Protein AF-A0A7S1U1N7-F1 (afdb_monomer_lite)

Secondary structure (DSSP, 8-state):
-------------------------------PPPP-------PPP-----PPPP----PPP------PPPP-----------------S--GGGGSS-HHHHHHHHHHHHHHHHHHHHHHHHHHHHTT-S--GGGSPPBPSS-TTSBGGG-TTT--S---SSHHHHHHHHHHHTSPPGGG-SS-SSS--HHHHHHHHHH--S-SSS--HHHHHHHHHHHHHHHHHHTTTTGGGG-GGGTTS-HHHHHHHHHH-TTHHHHHHHHHHHHHHHHHHSTHHHHHHHHT--TTTTTT-TTTGGG-TTGGGTTTPPP-GGGGSSS-S---HHHHHHHHHHHHHHHHHHHHHHHHSPPP--------------------

Foldseek 3Di:
DDDDDDDDDDDDDDDDDDDDDDDDDDDDDDDDDDDDDDDPPDDDDPDDDDDDDDDDDDDDDDDPDDDDDDPPPDPDPPDPPPPPPPPDDDDPVLLVDDLVVNLVVVLVVVVVVVVVVVVVVVVVVVVVDDDDPVPDQPADPVGNPDGLCPDPVSNPDDDDPDPVRNVVVVVVVPPQDQQLPLLPPSDNDPVSVVLVVSLPPVPPSHDDPVSSLSSQLVLLLVLCVVCVPPQVQLDPVRPPDDSSVSSVVLSPDPCNNVSSVSSVVSVVCCCVVPCVVVCCVVVVVDVVVVVPPPVNCVPVPVPPPPPDDDPDPVVPPPDDDPDDPVRVVVVVVVVVVVVVVVVVVVVPPPDPPDPPDPPPDDDDDDDDDDDD

Sequence (372 aa):
SVRTLNSSPAGPIVSGRMTPTHRELLFGDLNPRQPLSSPINRKPAKAVWVAEPDEDAAAFPANDAAAAPAPKAAEAPALPAGEEVFMNPASDDDLEMSTEEFIGRLMIQRDMERREAEKDELAQTQSMGDYNMFSRPKPSTKNPLRTALLDPEVNNLIQSGSYHELAERRKMLNIPHASYDIDGDGFVSQEDLFLAKRFDLDGNGVLDPDEREVGKRILAEEFFNRHAEDIHLYGDEYEGKSVKENVKALARNVNFFKTMTNLHNMEKTFNERGSMQVKDCLTLSDPKQLRHTWYTDKFDATAWNDYGAAPRRAALKSMQQSGSREHLFSLRKIADRDRCAAMLKRKTKPRPRIPQGSMHLVLAPEGPKLVY

pLDDT: mean 72.31, std 20.18, range [35.25, 97.31]

Organism: NCBI:txid124430

Radius of gyration: 38.93 Å; chains: 1; bounding box: 99×108×86 Å

Structure (mmCIF, N/CA/C/O backbone):
data_AF-A0A7S1U1N7-F1
#
_entry.id   AF-A0A7S1U1N7-F1
#
loop_
_atom_site.group_PDB
_atom_site.id
_atom_site.type_symbol
_atom_site.label_atom_id
_atom_site.label_alt_id
_atom_site.label_comp_id
_atom_site.label_asym_id
_atom_site.label_entity_id
_atom_site.label_seq_id
_atom_site.pdbx_PDB_ins_code
_atom_site.Cartn_x
_atom_site.Cartn_y
_atom_site.Cartn_z
_atom_site.occupancy
_atom_site.B_iso_or_equiv
_atom_site.auth_seq_id
_atom_site.auth_comp_id
_atom_site.auth_asym_id
_atom_site.auth_atom_id
_atom_site.pdbx_PDB_model_num
ATOM 1 N N . SER A 1 1 ? -3.961 -58.543 25.330 1.00 45.81 1 SER A N 1
ATOM 2 C CA . SER A 1 1 ? -2.654 -59.135 24.991 1.00 45.81 1 SER A CA 1
ATOM 3 C C . SER A 1 1 ? -1.542 -58.158 25.288 1.00 45.81 1 SER A C 1
ATOM 5 O O . SER A 1 1 ? -1.401 -57.156 24.604 1.00 45.81 1 SER A O 1
ATOM 7 N N . VAL A 1 2 ? -0.822 -58.439 26.369 1.00 42.12 2 VAL A N 1
ATOM 8 C CA . VAL A 1 2 ? 0.296 -57.668 26.920 1.00 42.12 2 VAL A CA 1
ATOM 9 C C . VAL A 1 2 ? 1.593 -58.217 26.311 1.00 42.12 2 VAL A C 1
ATOM 11 O O . VAL A 1 2 ? 1.778 -59.432 26.297 1.00 42.12 2 VAL A O 1
ATOM 14 N N . ARG A 1 3 ? 2.479 -57.355 25.800 1.00 41.38 3 ARG A N 1
ATOM 15 C CA . ARG A 1 3 ? 3.860 -57.700 25.397 1.00 41.38 3 ARG A CA 1
ATOM 16 C C . ARG A 1 3 ? 4.806 -56.649 25.979 1.00 41.38 3 ARG A C 1
ATOM 18 O O . ARG A 1 3 ? 4.732 -55.489 25.603 1.00 41.38 3 ARG A O 1
ATOM 25 N N . THR A 1 4 ? 5.400 -56.948 27.135 1.00 46.12 4 THR A N 1
ATOM 26 C CA . THR A 1 4 ? 6.771 -57.479 27.337 1.00 46.12 4 THR A CA 1
ATOM 27 C C . THR A 1 4 ? 7.876 -56.437 27.155 1.00 46.12 4 THR A C 1
ATOM 29 O O . THR A 1 4 ? 8.357 -56.200 26.053 1.00 46.12 4 THR A O 1
ATOM 32 N N . LEU A 1 5 ? 8.234 -55.840 28.297 1.00 48.06 5 LEU A N 1
ATOM 33 C CA . LEU A 1 5 ? 9.577 -55.703 28.879 1.00 48.06 5 LEU A CA 1
ATOM 34 C C . LEU A 1 5 ? 10.773 -55.999 27.961 1.00 48.06 5 LEU A C 1
ATOM 36 O O . LEU A 1 5 ? 10.924 -57.121 27.488 1.00 48.06 5 LEU A O 1
ATOM 40 N N . ASN A 1 6 ? 11.697 -55.038 27.879 1.00 43.47 6 ASN A N 1
ATOM 41 C CA . ASN A 1 6 ? 13.113 -55.321 27.669 1.00 43.47 6 ASN A CA 1
ATOM 42 C C . ASN A 1 6 ? 13.957 -54.531 28.673 1.00 43.47 6 ASN A C 1
ATOM 44 O O . ASN A 1 6 ? 13.856 -53.312 28.798 1.00 43.47 6 ASN A O 1
ATOM 48 N N . SER A 1 7 ? 14.754 -55.294 29.409 1.00 42.28 7 SER A N 1
ATOM 49 C CA . SER A 1 7 ? 15.580 -54.925 30.548 1.00 42.28 7 SER A CA 1
ATOM 50 C C . SER A 1 7 ? 17.070 -55.031 30.209 1.00 42.28 7 SER A C 1
ATOM 52 O O . SER A 1 7 ? 17.472 -56.024 29.607 1.00 42.28 7 SER A O 1
ATOM 54 N N . SER A 1 8 ? 17.863 -54.113 30.783 1.00 40.38 8 SER A N 1
ATOM 55 C CA . SER A 1 8 ? 19.300 -54.237 31.127 1.00 40.38 8 SER A CA 1
ATOM 56 C C . SER A 1 8 ? 20.358 -54.196 29.999 1.00 40.38 8 SER A C 1
ATOM 58 O O . SER A 1 8 ? 20.018 -54.463 28.851 1.00 40.38 8 SER A O 1
ATOM 60 N N . PRO A 1 9 ? 21.655 -53.902 30.297 1.00 57.44 9 PRO A N 1
ATOM 61 C CA . PRO A 1 9 ? 22.284 -53.840 31.626 1.00 57.44 9 PRO A CA 1
ATOM 62 C C . PRO A 1 9 ? 23.134 -52.595 31.955 1.00 57.44 9 PRO A C 1
ATOM 64 O O . PRO A 1 9 ? 23.584 -51.827 31.108 1.00 57.44 9 PRO A O 1
ATOM 67 N N . ALA A 1 10 ? 23.374 -52.478 33.262 1.00 46.41 10 ALA A N 1
ATOM 68 C CA . ALA A 1 10 ? 24.329 -51.609 33.930 1.00 46.41 10 ALA A CA 1
ATOM 69 C C . ALA A 1 10 ? 25.796 -51.911 33.557 1.00 46.41 10 ALA A C 1
ATOM 71 O O . ALA A 1 10 ? 26.165 -53.053 33.287 1.00 46.41 10 ALA A O 1
ATOM 72 N N . GLY A 1 11 ? 26.639 -50.878 33.634 1.00 39.97 11 GLY A N 1
ATOM 73 C CA . GLY A 1 11 ? 28.099 -50.942 33.535 1.00 39.97 11 GLY A CA 1
ATOM 74 C C . GLY A 1 11 ? 28.754 -49.866 34.420 1.00 39.97 11 GLY A C 1
ATOM 75 O O . GLY A 1 11 ? 28.071 -48.920 34.813 1.00 39.97 11 GLY A O 1
ATOM 76 N N . PRO A 1 12 ? 30.030 -50.031 34.810 1.00 52.50 12 PRO A N 1
ATOM 77 C CA . PRO A 1 12 ? 30.441 -49.827 36.195 1.00 52.50 12 PRO A CA 1
ATOM 78 C C . PRO A 1 12 ? 31.024 -48.450 36.535 1.00 52.50 12 PRO A C 1
ATOM 80 O O . PRO A 1 12 ? 31.535 -47.701 35.707 1.00 52.50 12 PRO A O 1
ATOM 83 N N . ILE A 1 13 ? 30.973 -48.207 37.842 1.00 45.62 13 ILE A N 1
ATOM 84 C CA . ILE A 1 13 ? 31.605 -47.152 38.629 1.00 45.62 13 ILE A CA 1
ATOM 85 C C . ILE A 1 13 ? 33.127 -47.187 38.433 1.00 45.62 13 ILE A C 1
ATOM 87 O O . ILE A 1 13 ? 33.761 -48.205 38.703 1.00 45.62 13 ILE A O 1
ATOM 91 N N . VAL A 1 14 ? 33.723 -46.052 38.056 1.00 42.12 14 VAL A N 1
ATOM 92 C CA . VAL A 1 14 ? 35.158 -45.796 38.245 1.00 42.12 14 VAL A CA 1
ATOM 93 C C . VAL A 1 14 ? 35.317 -44.496 39.022 1.00 42.12 14 VAL A C 1
ATOM 95 O O . VAL A 1 14 ? 35.115 -43.395 38.516 1.00 42.12 14 VAL A O 1
ATOM 98 N N . SER A 1 15 ? 35.666 -44.663 40.293 1.00 44.50 15 SER A N 1
ATOM 99 C CA . SER A 1 15 ? 36.152 -43.630 41.196 1.00 44.50 15 SER A CA 1
ATOM 100 C C . SER A 1 15 ? 37.548 -43.170 40.774 1.00 44.50 15 SER A C 1
ATOM 102 O O . SER A 1 15 ? 38.461 -43.989 40.682 1.00 44.50 15 SER A O 1
ATOM 104 N N . GLY A 1 16 ? 37.739 -41.864 40.597 1.00 35.25 16 GLY A N 1
ATOM 105 C CA . GLY A 1 16 ? 39.049 -41.262 40.358 1.00 35.25 16 GLY A CA 1
ATOM 106 C C . GLY A 1 16 ? 39.147 -39.894 41.016 1.00 35.25 16 GLY A C 1
ATOM 107 O O . GLY A 1 16 ? 38.839 -38.879 40.401 1.00 35.25 16 GLY A O 1
ATOM 108 N N . ARG A 1 17 ? 39.563 -39.877 42.288 1.00 41.91 17 ARG A N 1
ATOM 109 C CA . ARG A 1 17 ? 40.054 -38.681 42.985 1.00 41.91 17 ARG A CA 1
ATOM 110 C C . ARG A 1 17 ? 41.342 -38.212 42.309 1.00 41.91 17 ARG A C 1
ATOM 112 O O . ARG A 1 17 ? 42.293 -38.981 42.265 1.00 41.91 17 ARG A O 1
ATOM 119 N N . MET A 1 18 ? 41.412 -36.946 41.912 1.00 37.94 18 MET A N 1
ATOM 120 C CA . MET A 1 18 ? 42.675 -36.215 41.782 1.00 37.94 18 MET A CA 1
ATOM 121 C C . MET A 1 18 ? 42.428 -34.739 42.099 1.00 37.94 18 MET A C 1
ATOM 123 O O . MET A 1 18 ? 41.896 -33.982 41.294 1.00 37.94 18 MET A O 1
ATOM 127 N N . THR A 1 19 ? 42.803 -34.347 43.313 1.00 55.47 19 THR A N 1
ATOM 128 C CA . THR A 1 19 ? 43.116 -32.961 43.669 1.00 55.47 19 THR A CA 1
ATOM 129 C C . THR A 1 19 ? 44.436 -32.558 43.014 1.00 55.47 19 THR A C 1
ATOM 131 O O . THR A 1 19 ? 45.354 -33.383 42.971 1.00 55.47 19 THR A O 1
ATOM 134 N N . PRO A 1 20 ? 44.600 -31.278 42.652 1.00 54.34 20 PRO A N 1
ATOM 135 C CA . PRO A 1 20 ? 45.852 -30.627 43.001 1.00 54.34 20 PRO A CA 1
ATOM 136 C C . PRO A 1 20 ? 45.633 -29.264 43.668 1.00 54.34 20 PRO A C 1
ATOM 138 O O . PRO A 1 20 ? 45.028 -28.341 43.132 1.00 54.34 20 PRO A O 1
ATOM 141 N N . THR A 1 21 ? 46.162 -29.219 44.883 1.00 39.94 21 THR A N 1
ATOM 142 C CA . THR A 1 21 ? 46.927 -28.146 45.525 1.00 39.94 21 THR A CA 1
ATOM 143 C C . THR A 1 21 ? 47.312 -26.926 44.678 1.00 39.94 21 THR A C 1
ATOM 145 O O . THR A 1 21 ? 47.920 -27.059 43.620 1.00 39.94 21 THR A O 1
ATOM 148 N N . HIS A 1 22 ? 47.065 -25.759 45.283 1.00 41.16 22 HIS A N 1
ATOM 149 C CA . HIS A 1 22 ? 47.892 -24.546 45.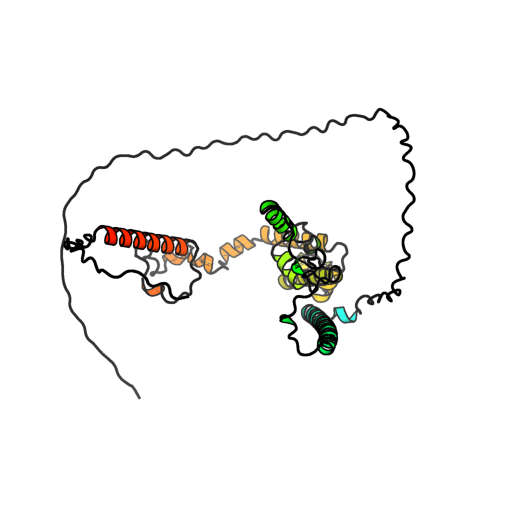309 1.00 41.16 22 HIS A CA 1
ATOM 150 C C . HIS A 1 22 ? 48.652 -24.142 44.038 1.00 41.16 22 HIS A C 1
ATOM 152 O O . HIS A 1 22 ? 49.716 -24.678 43.725 1.00 41.16 22 HIS A O 1
ATOM 158 N N . ARG A 1 23 ? 48.228 -23.016 43.454 1.00 38.69 23 ARG A N 1
ATOM 159 C CA . ARG A 1 23 ? 49.180 -22.002 42.993 1.00 38.69 23 ARG A CA 1
ATOM 160 C C . ARG A 1 23 ? 48.567 -20.610 43.105 1.00 38.69 23 ARG A C 1
ATOM 162 O O . ARG A 1 23 ? 47.736 -20.220 42.292 1.00 38.69 23 ARG A O 1
ATOM 169 N N . GLU A 1 24 ? 48.986 -19.895 44.143 1.00 43.88 24 GLU A N 1
ATOM 170 C CA . GLU A 1 24 ? 48.883 -18.443 44.224 1.00 43.88 24 GLU A CA 1
ATOM 171 C C . GLU A 1 24 ? 49.607 -17.833 43.022 1.00 43.88 24 GLU A C 1
ATOM 173 O O . GLU A 1 24 ? 50.788 -18.105 42.793 1.00 43.88 24 GLU A O 1
ATOM 178 N N . LEU A 1 25 ? 48.903 -17.004 42.259 1.00 44.38 25 LEU A N 1
ATOM 179 C CA . LEU A 1 25 ? 49.518 -15.991 41.416 1.00 44.38 25 LEU A CA 1
ATOM 180 C C . LEU A 1 25 ? 48.750 -14.689 41.624 1.00 44.38 25 LEU A C 1
ATOM 182 O O . LEU A 1 25 ? 47.678 -14.468 41.067 1.00 44.38 25 LEU A O 1
ATOM 186 N N . LEU A 1 26 ? 49.349 -13.858 42.474 1.00 46.56 26 LEU A N 1
ATOM 187 C CA . LEU A 1 26 ? 49.186 -12.415 42.529 1.00 46.56 26 LEU A CA 1
ATO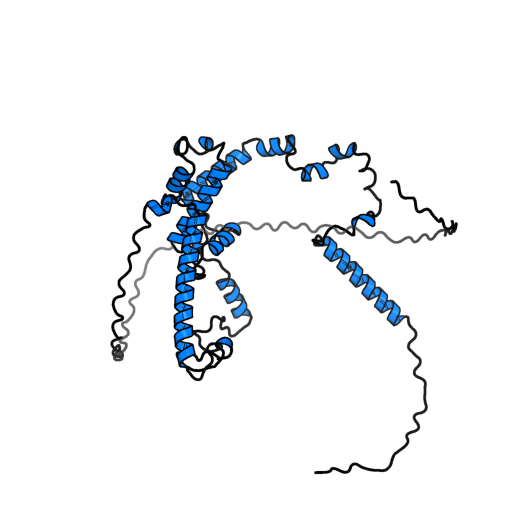M 188 C C . LEU A 1 26 ? 49.338 -11.825 41.123 1.00 46.56 26 LEU A C 1
ATOM 190 O O . LEU A 1 26 ? 50.414 -11.915 40.536 1.00 46.56 26 LEU A O 1
ATOM 194 N N . PHE A 1 27 ? 48.293 -11.176 40.617 1.00 40.47 27 PHE A N 1
ATOM 195 C CA . PHE A 1 27 ? 48.418 -10.163 39.575 1.00 40.47 27 PHE A CA 1
ATOM 196 C C . PHE A 1 27 ? 47.436 -9.024 39.849 1.00 40.47 27 PHE A C 1
ATOM 198 O O . PHE A 1 27 ? 46.251 -9.123 39.558 1.00 40.47 27 PHE A O 1
ATOM 205 N N . GLY A 1 28 ? 47.990 -7.970 40.450 1.00 37.28 28 GLY A N 1
ATOM 206 C CA . GLY A 1 28 ? 47.991 -6.618 39.896 1.00 37.28 28 GLY A CA 1
ATOM 207 C C . GLY A 1 28 ? 46.646 -5.969 39.599 1.00 37.28 28 GLY A C 1
ATOM 208 O O . GLY A 1 28 ? 46.053 -6.198 38.547 1.00 37.28 28 GLY A O 1
ATOM 209 N N . ASP A 1 29 ? 46.282 -5.048 40.486 1.00 41.09 29 ASP A N 1
ATOM 210 C CA . ASP A 1 29 ? 45.324 -3.971 40.270 1.00 41.09 29 ASP A CA 1
ATOM 211 C C . ASP A 1 29 ? 45.517 -3.288 38.907 1.00 41.09 29 ASP A C 1
ATOM 21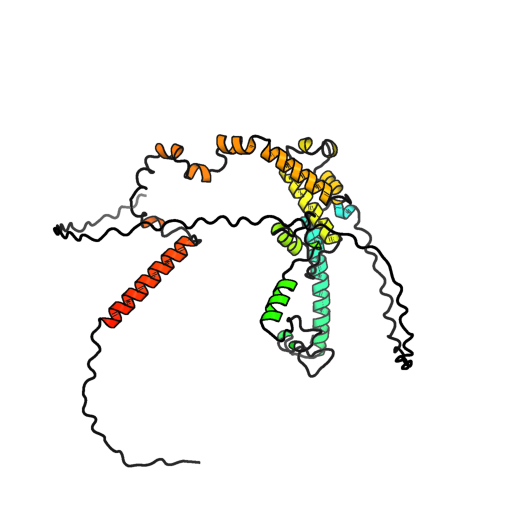3 O O . ASP A 1 29 ? 46.566 -2.709 38.612 1.00 41.09 29 ASP A O 1
ATOM 217 N N . LEU A 1 30 ? 44.467 -3.305 38.085 1.00 42.75 30 LEU A N 1
ATOM 218 C CA . LEU A 1 30 ? 44.330 -2.420 36.934 1.00 42.75 30 LEU A CA 1
ATOM 219 C C . LEU A 1 30 ? 43.031 -1.624 37.072 1.00 42.75 30 LEU A C 1
ATOM 221 O O . LEU A 1 30 ? 41.928 -2.164 37.041 1.00 42.75 30 LEU A O 1
ATOM 225 N N . ASN A 1 31 ? 43.236 -0.319 37.239 1.00 49.22 31 ASN A N 1
ATOM 226 C CA . ASN A 1 31 ? 42.261 0.753 37.393 1.00 49.22 31 ASN A CA 1
ATOM 227 C C . ASN A 1 31 ? 41.011 0.638 36.498 1.00 49.22 31 ASN A C 1
ATOM 229 O O . ASN A 1 31 ? 41.137 0.404 35.289 1.00 49.22 31 ASN A O 1
ATOM 233 N N . PRO A 1 32 ? 39.814 0.958 37.026 1.00 55.38 32 PRO A N 1
ATOM 234 C CA . PRO A 1 32 ? 38.636 1.176 36.202 1.00 55.38 32 PRO A CA 1
ATOM 235 C C . PRO A 1 32 ? 38.790 2.474 35.395 1.00 55.38 32 PRO A C 1
ATOM 237 O O . PRO A 1 32 ? 38.990 3.563 35.935 1.00 55.38 32 PRO A O 1
ATOM 240 N N . ARG A 1 33 ? 38.692 2.348 34.067 1.00 41.81 33 ARG A N 1
ATOM 241 C CA . ARG A 1 33 ? 38.600 3.474 33.131 1.00 41.81 33 ARG A CA 1
ATOM 242 C C . ARG A 1 33 ? 37.383 4.335 33.471 1.00 41.81 33 ARG A C 1
ATOM 244 O O . ARG A 1 33 ? 36.260 3.839 33.513 1.00 41.81 33 ARG A O 1
ATOM 251 N N . GLN A 1 34 ? 37.627 5.627 33.664 1.00 47.81 34 GLN A N 1
ATOM 252 C CA . GLN A 1 34 ? 36.599 6.650 33.808 1.00 47.81 34 GLN A CA 1
ATOM 253 C C . GLN A 1 34 ? 35.761 6.784 32.522 1.00 47.81 34 GLN A C 1
ATOM 255 O O . GLN A 1 34 ? 36.324 6.722 31.424 1.00 47.81 34 GLN A O 1
ATOM 260 N N . PRO A 1 35 ? 34.441 7.012 32.625 1.00 51.97 35 PRO A N 1
ATOM 261 C CA . PRO A 1 35 ? 33.627 7.397 31.483 1.00 51.97 35 PRO A CA 1
ATOM 262 C C . PRO A 1 35 ? 33.872 8.874 31.138 1.00 51.97 35 PRO A C 1
ATOM 264 O O . PRO A 1 35 ? 33.600 9.772 31.934 1.00 51.97 35 PRO A O 1
ATOM 267 N N . LEU A 1 36 ? 34.367 9.123 29.924 1.00 42.62 36 LEU A N 1
ATOM 268 C CA . LEU A 1 36 ? 34.378 10.447 29.306 1.00 42.62 36 LEU A CA 1
ATOM 269 C C . LEU A 1 36 ? 32.929 10.873 29.043 1.00 42.62 36 LEU A C 1
ATOM 271 O O . LEU A 1 36 ? 32.325 10.492 28.043 1.00 42.62 36 LEU A O 1
ATOM 275 N N . SER A 1 37 ? 32.372 11.653 29.966 1.00 40.41 37 SER A N 1
ATOM 276 C CA . SER A 1 37 ? 31.189 12.467 29.718 1.00 40.41 37 SER A CA 1
ATOM 277 C C . SER A 1 37 ? 31.649 13.850 29.257 1.00 40.41 37 SER A C 1
ATOM 279 O O . SER A 1 37 ? 32.447 14.524 29.905 1.00 40.41 37 SER A O 1
ATOM 281 N N . SER A 1 38 ? 31.184 14.271 28.088 1.00 48.03 38 SER A N 1
ATOM 282 C CA . SER A 1 38 ? 31.279 15.657 27.635 1.00 48.03 38 SER A CA 1
ATOM 283 C C . SER A 1 38 ? 29.940 16.011 26.998 1.00 48.03 38 SER A C 1
ATOM 285 O O . SER A 1 38 ? 29.603 15.442 25.958 1.00 48.03 38 SER A O 1
ATOM 287 N N . PRO A 1 39 ? 29.137 16.898 27.607 1.00 51.78 39 PRO A N 1
ATOM 288 C CA . PRO A 1 39 ? 27.906 17.369 26.995 1.00 51.78 39 PRO A CA 1
ATOM 289 C C . PRO A 1 39 ? 28.241 18.364 25.878 1.00 51.78 39 PRO A C 1
ATOM 291 O O . PRO A 1 39 ? 28.781 19.445 26.116 1.00 51.78 39 PRO A O 1
ATOM 294 N N . ILE A 1 40 ? 27.910 17.995 24.639 1.00 46.72 40 ILE A N 1
ATOM 295 C CA . ILE A 1 40 ? 27.937 18.898 23.487 1.00 46.72 40 ILE A CA 1
ATOM 296 C C . ILE A 1 40 ? 26.780 19.886 23.654 1.00 46.72 40 ILE A C 1
ATOM 298 O O . ILE A 1 40 ? 25.627 19.603 23.340 1.00 46.72 40 ILE A O 1
ATOM 302 N N . ASN A 1 41 ? 27.108 21.058 24.184 1.00 40.59 41 ASN A N 1
ATOM 303 C CA . ASN A 1 41 ? 26.196 22.174 24.374 1.00 40.59 41 ASN A CA 1
ATOM 304 C C . ASN A 1 41 ? 26.064 22.941 23.042 1.00 40.59 41 ASN A C 1
ATOM 306 O O . ASN A 1 41 ? 26.781 23.912 22.795 1.00 40.59 41 ASN A O 1
ATOM 310 N N . ARG A 1 42 ? 25.203 22.468 22.130 1.00 44.16 42 ARG A N 1
ATOM 311 C CA . ARG A 1 42 ? 24.851 23.203 20.902 1.00 44.16 42 ARG A CA 1
ATOM 312 C C . ARG A 1 42 ? 23.676 24.133 21.194 1.00 44.16 42 ARG A C 1
ATOM 314 O O . ARG A 1 42 ? 22.531 23.703 21.266 1.00 44.16 42 ARG A O 1
ATOM 321 N N . LYS A 1 43 ? 23.980 25.422 21.353 1.00 48.59 43 LYS A N 1
ATOM 322 C CA . LYS A 1 43 ? 22.985 26.502 21.329 1.00 48.59 43 LYS A CA 1
ATOM 323 C C . LYS A 1 43 ? 22.327 26.554 19.937 1.00 48.59 43 LYS A C 1
ATOM 325 O O . LYS A 1 43 ? 23.062 26.483 18.950 1.00 48.59 43 LYS A O 1
ATOM 330 N N . PRO A 1 44 ? 20.999 26.715 19.823 1.00 53.41 44 PRO A N 1
ATOM 331 C CA . PRO A 1 44 ? 20.359 26.972 18.539 1.00 53.41 44 PRO A CA 1
ATOM 332 C C . PRO A 1 44 ? 20.642 28.416 18.107 1.00 53.41 44 PRO A C 1
ATOM 334 O O . PRO A 1 44 ? 20.314 29.370 18.816 1.00 53.41 44 PRO A O 1
ATOM 337 N N . ALA A 1 45 ? 21.275 28.580 16.946 1.00 42.16 45 ALA A N 1
ATOM 338 C CA . ALA A 1 45 ? 21.381 29.873 16.288 1.00 42.16 45 ALA A CA 1
ATOM 339 C C . ALA A 1 45 ? 19.980 30.296 15.817 1.00 42.16 45 ALA A C 1
ATOM 341 O O . ALA A 1 45 ? 19.362 29.622 14.996 1.00 42.16 45 ALA A O 1
ATOM 342 N N . LYS A 1 46 ? 19.472 31.403 16.367 1.00 43.81 46 LYS A N 1
ATOM 343 C CA . LYS A 1 46 ? 18.298 32.106 15.845 1.00 43.81 46 LYS A CA 1
ATOM 344 C C . LYS A 1 46 ? 18.676 32.709 14.491 1.00 43.81 46 LYS A C 1
ATOM 346 O O . LYS A 1 46 ? 19.429 33.678 14.452 1.00 43.81 46 LYS A O 1
ATOM 351 N N . ALA A 1 47 ? 18.164 32.136 13.406 1.00 43.75 47 ALA A N 1
ATOM 352 C CA . ALA A 1 47 ? 18.161 32.784 12.103 1.00 43.75 47 ALA A CA 1
ATOM 353 C C . ALA A 1 47 ? 17.122 33.914 12.140 1.00 43.75 47 ALA A C 1
ATOM 355 O O . ALA A 1 47 ? 15.915 33.675 12.124 1.00 43.75 47 ALA A O 1
ATOM 356 N N . VAL A 1 48 ? 17.611 35.142 12.287 1.00 47.25 48 VAL A N 1
ATOM 357 C CA . VAL A 1 48 ? 16.837 36.365 12.082 1.00 47.25 48 VAL A CA 1
ATOM 358 C C . VAL A 1 48 ? 16.791 36.587 10.575 1.00 47.25 48 VAL A C 1
ATOM 360 O O . VAL A 1 48 ? 17.821 36.853 9.962 1.00 47.25 48 VAL A O 1
ATOM 363 N N . TRP A 1 49 ? 15.611 36.432 9.981 1.00 43.94 49 TRP A N 1
ATOM 364 C CA . TRP A 1 49 ? 15.352 36.878 8.618 1.00 43.94 49 TRP A CA 1
ATOM 365 C C . TRP A 1 49 ? 15.278 38.404 8.639 1.00 43.94 49 TRP A C 1
ATOM 367 O O . TRP A 1 49 ? 14.311 38.980 9.136 1.00 43.94 49 TRP A O 1
ATOM 377 N N . VAL A 1 50 ? 16.344 39.049 8.171 1.00 45.94 50 VAL A N 1
ATOM 378 C CA . VAL A 1 50 ? 16.340 40.471 7.831 1.00 45.94 50 VAL A CA 1
ATOM 379 C C . VAL A 1 50 ? 15.761 40.566 6.426 1.00 45.94 50 VAL A C 1
ATOM 381 O O . VAL A 1 50 ? 16.332 40.027 5.483 1.00 45.94 50 VAL A O 1
ATOM 384 N N . ALA A 1 51 ? 14.592 41.190 6.318 1.00 51.97 51 ALA A N 1
ATOM 385 C CA . ALA A 1 51 ? 14.045 41.633 5.049 1.00 51.97 51 ALA A CA 1
ATOM 386 C C . ALA A 1 51 ? 14.880 42.826 4.567 1.00 51.97 51 ALA A C 1
ATOM 388 O O . ALA A 1 51 ? 14.943 43.844 5.259 1.00 51.97 51 ALA A O 1
ATOM 389 N N . GLU A 1 52 ? 15.531 42.682 3.417 1.00 52.94 52 GLU A N 1
ATOM 390 C CA . GLU A 1 52 ? 16.085 43.811 2.672 1.00 52.94 52 GLU A CA 1
ATOM 391 C C . GLU A 1 52 ? 15.070 44.271 1.614 1.00 52.94 52 GLU A C 1
ATOM 393 O O . GLU A 1 52 ? 14.352 43.431 1.061 1.00 52.94 52 GLU A O 1
ATOM 398 N N . PRO A 1 53 ? 14.958 45.591 1.387 1.00 64.81 53 PRO A N 1
ATOM 399 C CA . PRO A 1 53 ? 13.975 46.178 0.491 1.00 64.81 53 PRO A CA 1
ATOM 400 C C . PRO A 1 53 ? 14.431 46.158 -0.972 1.00 64.81 53 PRO A C 1
ATOM 402 O O . PRO A 1 53 ? 15.625 46.169 -1.274 1.00 64.81 53 PRO A O 1
ATOM 405 N N . ASP A 1 54 ? 13.430 46.171 -1.851 1.00 59.41 54 ASP A N 1
ATOM 406 C CA . ASP A 1 54 ? 13.519 46.487 -3.276 1.00 59.41 54 ASP A CA 1
ATOM 407 C C . ASP A 1 54 ? 14.330 47.767 -3.516 1.00 59.41 54 ASP A C 1
ATOM 409 O O . ASP A 1 54 ? 14.120 48.715 -2.770 1.00 59.41 54 ASP A O 1
ATOM 413 N N . GLU A 1 55 ? 15.188 47.802 -4.545 1.00 56.34 55 GLU A N 1
ATOM 414 C CA . GLU A 1 55 ? 15.297 48.852 -5.580 1.00 56.34 55 GLU A CA 1
ATOM 415 C C . GLU A 1 55 ? 16.255 48.379 -6.705 1.00 56.34 55 GLU A C 1
ATOM 417 O O . GLU A 1 55 ? 17.063 47.470 -6.529 1.00 56.34 55 GLU A O 1
ATOM 422 N N . ASP A 1 56 ? 16.132 49.036 -7.860 1.00 45.47 56 ASP A N 1
ATOM 423 C CA . ASP A 1 56 ? 17.037 49.050 -9.018 1.00 45.47 56 ASP A CA 1
ATOM 424 C C . ASP A 1 56 ? 16.771 48.103 -10.199 1.00 45.47 56 ASP A C 1
ATOM 426 O O . ASP A 1 56 ? 17.388 47.064 -10.443 1.00 45.47 56 ASP A O 1
ATOM 430 N N . ALA A 1 57 ? 15.876 48.628 -11.037 1.00 52.97 57 ALA A N 1
ATOM 431 C CA . ALA A 1 57 ? 15.841 48.487 -12.479 1.00 52.97 57 ALA A CA 1
ATOM 432 C C . ALA A 1 57 ? 17.239 48.480 -13.132 1.00 52.97 57 ALA A C 1
ATOM 434 O O . ALA A 1 57 ? 17.929 49.498 -13.191 1.00 52.97 57 ALA A O 1
ATOM 435 N N . ALA A 1 58 ? 17.592 47.357 -13.756 1.00 45.81 58 ALA A N 1
ATOM 436 C CA . ALA A 1 58 ? 18.642 47.293 -14.761 1.00 45.81 58 ALA A CA 1
ATOM 437 C C . ALA A 1 58 ? 18.053 46.750 -16.067 1.00 45.81 58 ALA A C 1
ATOM 439 O O . ALA A 1 58 ? 17.673 45.584 -16.183 1.00 45.81 58 ALA A O 1
ATOM 440 N N . ALA A 1 59 ? 17.958 47.643 -17.049 1.00 51.97 59 ALA A N 1
ATOM 441 C CA . ALA A 1 59 ? 17.619 47.338 -18.425 1.00 51.97 59 ALA A CA 1
ATOM 442 C C . ALA A 1 59 ? 18.640 46.352 -19.015 1.00 51.97 59 ALA A C 1
ATOM 444 O O . ALA A 1 59 ? 19.827 46.662 -19.125 1.00 51.97 59 ALA A O 1
ATOM 445 N N . PHE A 1 60 ? 18.171 45.174 -19.424 1.00 43.88 60 PHE A N 1
ATOM 446 C CA . PHE A 1 60 ? 18.961 44.263 -20.245 1.00 43.88 60 PHE A CA 1
ATOM 447 C C . PHE A 1 60 ? 18.954 44.746 -21.705 1.00 43.88 60 PHE A C 1
ATOM 449 O O . PHE A 1 60 ? 17.880 45.032 -22.241 1.00 43.88 60 PHE A O 1
ATOM 456 N N . PRO A 1 61 ? 20.121 44.846 -22.369 1.00 57.62 61 PRO A N 1
ATOM 457 C CA . PRO A 1 61 ? 20.187 45.196 -23.779 1.00 57.62 61 PRO A CA 1
ATOM 458 C C . PRO A 1 61 ? 19.641 44.057 -24.648 1.00 57.62 61 PRO A C 1
ATOM 460 O O . PRO A 1 61 ? 19.908 42.878 -24.410 1.00 57.62 61 PRO A O 1
ATOM 463 N N . ALA A 1 62 ? 18.878 44.443 -25.670 1.00 47.84 62 ALA A N 1
ATOM 464 C CA . ALA A 1 62 ? 18.370 43.569 -26.713 1.00 47.84 62 ALA A CA 1
ATOM 465 C C . ALA A 1 62 ? 19.526 42.826 -27.402 1.00 47.84 62 ALA A C 1
ATOM 467 O O . ALA A 1 62 ? 20.359 43.433 -28.074 1.00 47.84 62 ALA A O 1
ATOM 468 N N . ASN A 1 63 ? 19.564 41.504 -27.232 1.00 45.56 63 ASN A N 1
ATOM 469 C CA . ASN A 1 63 ? 20.365 40.628 -28.074 1.00 45.56 63 ASN A CA 1
ATOM 470 C C . ASN A 1 63 ? 19.555 40.319 -29.336 1.00 45.56 63 ASN A C 1
ATOM 472 O O . ASN A 1 63 ? 18.675 39.458 -29.323 1.00 45.56 63 ASN A O 1
ATOM 476 N N . ASP A 1 64 ? 19.891 41.015 -30.420 1.00 46.75 64 ASP A N 1
ATOM 477 C CA . ASP A 1 64 ? 19.573 40.618 -31.790 1.00 46.75 64 ASP A CA 1
ATOM 478 C C . ASP A 1 64 ? 20.286 39.293 -32.109 1.00 46.75 64 ASP A C 1
ATOM 480 O O . ASP A 1 64 ? 21.390 39.246 -32.654 1.00 46.75 64 ASP A O 1
ATOM 484 N N . ALA A 1 65 ? 19.655 38.184 -31.725 1.00 43.78 65 ALA A N 1
ATOM 485 C CA . ALA A 1 65 ? 20.024 36.855 -32.178 1.00 43.78 65 ALA A CA 1
ATOM 486 C C . ALA A 1 65 ? 19.304 36.577 -33.501 1.00 43.78 65 ALA A C 1
ATOM 488 O O . ALA A 1 65 ? 18.087 36.402 -33.552 1.00 43.78 65 ALA A O 1
ATOM 489 N N . ALA A 1 66 ? 20.089 36.552 -34.577 1.00 45.50 66 ALA A N 1
ATOM 490 C CA . ALA A 1 66 ? 19.679 36.158 -35.912 1.00 45.50 66 ALA A CA 1
ATOM 491 C C . ALA A 1 66 ? 18.832 34.873 -35.886 1.00 45.50 66 ALA A C 1
ATOM 493 O O . ALA A 1 66 ? 19.281 33.811 -35.448 1.00 45.50 66 ALA A O 1
ATOM 494 N N . ALA A 1 67 ? 17.600 34.994 -36.379 1.00 43.44 67 ALA A N 1
ATOM 495 C CA . ALA A 1 67 ? 16.655 33.908 -36.553 1.00 43.44 67 ALA A CA 1
ATOM 496 C C . ALA A 1 67 ? 17.221 32.854 -37.517 1.00 43.44 67 ALA A C 1
ATOM 498 O O . ALA A 1 67 ? 17.247 33.040 -38.735 1.00 43.44 67 ALA A O 1
ATOM 499 N N . ALA A 1 68 ? 17.661 31.726 -36.963 1.00 49.88 68 ALA A N 1
ATOM 500 C CA . ALA A 1 68 ? 17.814 30.496 -37.722 1.00 49.88 68 ALA A CA 1
ATOM 501 C C . ALA A 1 68 ? 16.413 29.996 -38.136 1.00 49.88 68 ALA A C 1
ATOM 503 O O . ALA A 1 68 ? 15.497 30.012 -37.308 1.00 49.88 68 ALA A O 1
ATOM 504 N N . PRO A 1 69 ? 16.206 29.563 -39.393 1.00 52.75 69 PRO A N 1
ATOM 505 C CA . PRO A 1 69 ? 14.912 29.064 -39.837 1.00 52.75 69 PRO A CA 1
ATOM 506 C C . PRO A 1 69 ? 14.564 27.779 -39.081 1.00 52.75 69 PRO A C 1
ATOM 508 O O . PRO A 1 69 ? 15.304 26.795 -39.127 1.00 52.75 69 PRO A O 1
ATOM 511 N N . ALA A 1 70 ? 13.428 27.805 -38.385 1.00 43.28 70 ALA A N 1
ATOM 512 C CA . ALA A 1 70 ? 12.857 26.651 -37.710 1.00 43.28 70 ALA A CA 1
ATOM 513 C C . ALA A 1 70 ? 12.752 25.458 -38.683 1.00 43.28 70 ALA A C 1
ATOM 515 O O . ALA A 1 70 ? 12.273 25.633 -39.811 1.00 43.28 70 ALA A O 1
ATOM 516 N N . PRO A 1 71 ? 13.173 24.242 -38.286 1.00 50.50 71 PRO A N 1
ATOM 517 C CA . PRO A 1 71 ? 12.904 23.060 -39.083 1.00 50.50 71 PRO A CA 1
ATOM 518 C C . PRO A 1 71 ? 11.387 22.876 -39.150 1.00 50.50 71 PRO A C 1
ATOM 520 O O . PRO A 1 71 ? 10.717 22.800 -38.121 1.00 50.50 71 PRO A O 1
ATOM 523 N N . LYS A 1 72 ? 10.847 22.838 -40.375 1.00 44.03 72 LYS A N 1
ATOM 524 C CA . LYS A 1 72 ? 9.462 22.443 -40.646 1.00 44.03 72 LYS A CA 1
ATOM 525 C C . LYS A 1 72 ? 9.183 21.151 -39.884 1.00 44.03 72 LYS A C 1
ATOM 527 O O . LYS A 1 72 ? 9.754 20.114 -40.216 1.00 44.03 72 LYS A O 1
ATOM 532 N N . ALA A 1 73 ? 8.336 21.245 -38.861 1.00 41.19 73 ALA A N 1
ATOM 533 C CA . ALA A 1 73 ? 7.778 20.095 -38.180 1.00 41.19 73 ALA A CA 1
ATOM 534 C C . ALA A 1 73 ? 7.094 19.236 -39.245 1.00 41.19 73 ALA A C 1
ATOM 536 O O . ALA A 1 73 ? 6.126 19.664 -39.875 1.00 41.19 73 ALA A O 1
ATOM 537 N N . ALA A 1 74 ? 7.677 18.070 -39.508 1.00 45.25 74 ALA A N 1
ATOM 538 C CA . ALA A 1 74 ? 7.029 17.036 -40.279 1.00 45.25 74 ALA A CA 1
ATOM 539 C C . ALA A 1 74 ? 5.742 16.676 -39.537 1.00 45.25 74 ALA A C 1
ATOM 541 O O . ALA A 1 74 ? 5.773 16.296 -38.368 1.00 45.25 74 ALA A O 1
ATOM 542 N N . GLU A 1 75 ? 4.635 16.893 -40.230 1.00 43.69 75 GLU A N 1
ATOM 543 C CA . GLU A 1 75 ? 3.280 16.507 -39.883 1.00 43.69 75 GLU A CA 1
ATOM 544 C C . GLU A 1 75 ? 3.289 15.033 -39.456 1.00 43.69 75 GLU A C 1
ATOM 546 O O . GLU A 1 75 ? 3.418 14.122 -40.276 1.00 43.69 75 GLU A O 1
ATOM 551 N N . ALA A 1 76 ? 3.276 14.807 -38.141 1.00 44.28 76 ALA A N 1
ATOM 552 C CA . ALA A 1 76 ? 3.114 13.479 -37.580 1.00 44.28 76 ALA A CA 1
ATOM 553 C C . ALA A 1 76 ? 1.720 12.977 -37.989 1.00 44.28 76 ALA A C 1
ATOM 555 O O . ALA A 1 76 ? 0.757 13.742 -37.883 1.00 44.28 76 ALA A O 1
ATOM 556 N N . PRO A 1 77 ? 1.590 11.730 -38.475 1.00 47.34 77 PRO A N 1
ATOM 557 C CA . PRO A 1 77 ? 0.296 11.178 -38.836 1.00 47.34 77 PRO A CA 1
ATOM 558 C C . PRO A 1 77 ? -0.609 11.234 -37.607 1.00 47.34 77 PRO A C 1
ATOM 560 O O . PRO A 1 77 ? -0.250 10.720 -36.548 1.00 47.34 77 PRO A O 1
ATOM 563 N N . ALA A 1 78 ? -1.753 11.903 -37.759 1.00 37.09 78 ALA A N 1
ATOM 564 C CA . ALA A 1 78 ? -2.803 11.957 -36.760 1.00 37.09 78 ALA A CA 1
ATOM 565 C C . ALA A 1 78 ? -3.091 10.532 -36.277 1.00 37.09 78 ALA A C 1
ATOM 567 O O . ALA A 1 78 ? -3.593 9.698 -37.035 1.00 37.09 78 ALA A O 1
ATOM 568 N N . LEU A 1 79 ? -2.714 10.247 -35.029 1.00 43.59 79 LEU A N 1
ATOM 569 C CA . LEU A 1 79 ? -3.158 9.046 -34.343 1.00 43.59 79 LEU A CA 1
ATOM 570 C C . LEU A 1 79 ? -4.693 9.068 -34.376 1.00 43.59 79 LEU A C 1
ATOM 572 O O . LEU A 1 79 ? -5.275 10.131 -34.130 1.00 43.59 79 LEU A O 1
ATOM 576 N N . PRO A 1 80 ? -5.353 7.953 -34.738 1.00 47.59 80 PRO A N 1
ATOM 577 C CA . PRO A 1 80 ? -6.805 7.891 -34.709 1.00 47.59 80 PRO A CA 1
ATOM 578 C C . PRO A 1 80 ? -7.233 8.278 -33.300 1.00 47.59 80 PRO A C 1
ATOM 580 O O . PRO A 1 80 ? -6.687 7.741 -32.338 1.00 47.59 80 PRO A O 1
ATOM 583 N N . ALA A 1 81 ? -8.133 9.257 -33.199 1.00 43.72 81 ALA A N 1
ATOM 584 C CA . ALA A 1 81 ? -8.739 9.661 -31.944 1.00 43.72 81 ALA A CA 1
ATOM 585 C C . ALA A 1 81 ? -9.259 8.393 -31.265 1.00 43.72 81 ALA A C 1
ATOM 587 O O . ALA A 1 81 ? -10.259 7.820 -31.699 1.00 43.72 81 ALA A O 1
ATOM 588 N N . GLY A 1 82 ? -8.494 7.910 -30.284 1.00 43.50 82 GLY A N 1
ATOM 589 C CA . GLY A 1 82 ? -8.904 6.823 -29.427 1.00 43.50 82 GLY A CA 1
ATOM 590 C C . GLY A 1 82 ? -10.186 7.295 -28.784 1.00 43.50 82 GLY A C 1
ATOM 591 O O . GLY A 1 82 ? -10.211 8.350 -28.154 1.00 43.50 82 GLY A O 1
ATOM 592 N N . GLU A 1 83 ? -11.253 6.563 -29.055 1.00 45.00 83 GLU A N 1
ATOM 593 C CA . GLU A 1 83 ? -12.503 6.640 -28.332 1.00 45.00 83 GLU A CA 1
ATOM 594 C C . GLU A 1 83 ? -12.121 6.518 -26.854 1.00 45.00 83 GLU A C 1
ATOM 596 O O . GLU A 1 83 ? -11.743 5.439 -26.398 1.00 45.00 83 GLU A O 1
ATOM 601 N N . GLU A 1 84 ? -12.050 7.652 -26.147 1.00 39.94 84 GLU A N 1
ATOM 602 C CA . GLU A 1 84 ? -11.842 7.656 -24.708 1.00 39.94 84 GLU A CA 1
ATOM 603 C C . GLU A 1 84 ? -13.035 6.900 -24.147 1.00 39.94 84 GLU A C 1
ATOM 605 O O . GLU A 1 84 ? -14.148 7.425 -24.058 1.00 39.94 84 GLU A O 1
ATOM 610 N N . VAL A 1 85 ? -12.811 5.619 -23.859 1.00 44.12 85 VAL A N 1
ATOM 611 C CA . VAL A 1 85 ? -13.702 4.794 -23.067 1.00 44.12 85 VAL A CA 1
ATOM 612 C C . VAL A 1 85 ? -13.699 5.457 -21.702 1.00 44.12 85 VAL A C 1
ATOM 614 O O . VAL A 1 85 ? -12.892 5.143 -20.832 1.00 44.12 85 VAL A O 1
ATOM 617 N N . PHE A 1 86 ? -14.565 6.456 -21.556 1.00 37.81 86 PHE A N 1
ATOM 618 C CA . PHE A 1 86 ? -14.970 7.002 -20.283 1.00 37.81 86 PHE A CA 1
ATOM 619 C C . PHE A 1 86 ? -15.603 5.816 -19.563 1.00 37.81 86 PHE A C 1
ATOM 621 O O . PHE A 1 86 ? -16.769 5.484 -19.782 1.00 37.81 86 PHE A O 1
ATOM 628 N N . MET A 1 87 ? -14.775 5.087 -18.813 1.00 44.97 87 MET A N 1
ATOM 629 C CA . MET A 1 87 ? -15.209 4.063 -17.879 1.00 44.97 87 MET A CA 1
ATOM 630 C C . MET A 1 87 ? -16.316 4.716 -17.062 1.00 44.97 87 MET A C 1
ATOM 632 O O . MET A 1 87 ? -16.079 5.701 -16.359 1.00 44.97 87 MET A O 1
ATOM 636 N N . ASN A 1 88 ? -17.550 4.245 -17.259 1.00 48.12 88 ASN A N 1
ATOM 637 C CA . ASN A 1 88 ? -18.674 4.697 -16.458 1.00 48.12 88 ASN A CA 1
ATOM 638 C C . ASN A 1 88 ? -18.243 4.571 -14.994 1.00 48.12 88 ASN A C 1
ATOM 640 O O . ASN A 1 88 ? -17.729 3.508 -14.631 1.00 48.12 88 ASN A O 1
ATOM 644 N N . PRO A 1 89 ? -18.400 5.628 -14.176 1.00 50.53 89 PRO A N 1
ATOM 645 C CA . PRO A 1 89 ? -18.051 5.547 -12.768 1.00 50.53 89 PRO A CA 1
ATOM 646 C C . PRO A 1 89 ? -18.782 4.334 -12.205 1.00 50.53 89 PRO A C 1
ATOM 648 O O . PRO A 1 89 ? -19.988 4.211 -12.426 1.00 50.53 89 PRO A O 1
ATOM 651 N N . ALA A 1 90 ? -18.007 3.425 -11.605 1.00 54.44 90 ALA A N 1
ATOM 652 C CA . ALA A 1 90 ? -18.419 2.100 -11.158 1.00 54.44 90 ALA A CA 1
ATOM 653 C C . ALA A 1 90 ? -19.901 2.066 -10.768 1.00 54.44 90 ALA A C 1
ATOM 655 O O . ALA A 1 90 ? -20.341 2.847 -9.919 1.00 54.44 90 ALA A O 1
ATOM 656 N N . SER A 1 91 ? -20.661 1.192 -11.430 1.00 62.16 91 SER A N 1
ATOM 657 C CA . SER A 1 91 ? -22.067 0.935 -11.129 1.00 62.16 91 SER A CA 1
ATOM 658 C C . SER A 1 91 ? -22.264 0.850 -9.617 1.00 62.16 91 SER A C 1
ATOM 660 O O . SER A 1 91 ? -21.460 0.221 -8.930 1.00 62.16 91 SER A O 1
ATOM 662 N N . ASP A 1 92 ? -23.334 1.443 -9.078 1.00 65.19 92 ASP A N 1
ATOM 663 C CA . ASP A 1 92 ? -23.603 1.373 -7.634 1.00 65.19 92 ASP A CA 1
ATOM 664 C C . ASP A 1 92 ? -23.685 -0.086 -7.116 1.00 65.19 92 ASP A C 1
ATOM 666 O O . ASP A 1 92 ? -23.457 -0.325 -5.929 1.00 65.19 92 ASP A O 1
ATOM 670 N N . ASP A 1 93 ? -23.910 -1.056 -8.011 1.00 67.25 93 ASP A N 1
ATOM 671 C CA . ASP A 1 93 ? -23.873 -2.501 -7.756 1.00 67.25 93 ASP A CA 1
ATOM 672 C C . ASP A 1 93 ? -22.467 -3.041 -7.406 1.00 67.25 93 ASP A C 1
ATOM 674 O O . ASP A 1 93 ? -22.344 -4.009 -6.653 1.00 67.25 93 ASP A O 1
ATOM 678 N N . ASP A 1 94 ? -21.381 -2.404 -7.863 1.00 65.06 94 ASP A N 1
ATOM 679 C CA . ASP A 1 94 ? -20.005 -2.803 -7.516 1.00 65.06 94 ASP A CA 1
ATOM 680 C C . ASP A 1 94 ? -19.635 -2.462 -6.063 1.00 65.06 94 ASP A C 1
ATOM 682 O O . ASP A 1 94 ? -18.578 -2.848 -5.562 1.00 65.06 94 ASP A O 1
ATOM 686 N N . LEU A 1 95 ? -20.523 -1.753 -5.362 1.00 61.50 95 LEU A N 1
ATOM 687 C CA . LEU A 1 95 ? -20.337 -1.311 -3.983 1.00 61.50 95 LEU A CA 1
ATOM 688 C C . LEU A 1 95 ? -20.923 -2.279 -2.952 1.00 61.50 95 LEU A C 1
ATOM 690 O O . LEU A 1 95 ? -20.679 -2.091 -1.760 1.00 61.50 95 LEU A O 1
ATOM 694 N N . GLU A 1 96 ? -21.709 -3.271 -3.378 1.00 70.00 96 GLU A N 1
ATOM 695 C CA . GLU A 1 96 ? -22.221 -4.324 -2.487 1.00 70.00 96 GLU A CA 1
ATOM 696 C C . GLU A 1 96 ? -21.276 -5.528 -2.379 1.00 70.00 96 GLU A C 1
ATOM 698 O O . GLU A 1 96 ? -21.366 -6.302 -1.418 1.00 70.00 96 GLU A O 1
ATOM 703 N N . MET A 1 97 ? -20.348 -5.668 -3.329 1.00 76.19 97 MET A N 1
ATOM 704 C CA . MET A 1 97 ? -19.359 -6.741 -3.335 1.00 76.19 97 MET A CA 1
ATOM 705 C C . MET A 1 97 ? -18.324 -6.574 -2.225 1.00 76.19 97 MET A C 1
ATOM 707 O O . MET A 1 97 ? -17.938 -5.462 -1.858 1.00 76.19 97 MET A O 1
ATOM 711 N N . SER A 1 98 ? -17.855 -7.704 -1.694 1.00 82.69 98 SER A N 1
ATOM 712 C CA . SER A 1 98 ? -16.748 -7.704 -0.736 1.00 82.69 98 SER A CA 1
ATOM 713 C C . SER A 1 98 ? -15.498 -7.077 -1.367 1.00 82.69 98 SER A C 1
ATOM 715 O O . SER A 1 98 ? -15.243 -7.236 -2.563 1.00 82.69 98 SER A O 1
ATOM 717 N N . THR A 1 99 ? -14.686 -6.398 -0.555 1.00 78.12 99 THR A N 1
ATOM 718 C CA . THR A 1 99 ? -13.374 -5.867 -0.956 1.00 78.12 99 THR A CA 1
ATOM 719 C C . THR A 1 99 ? -12.504 -6.946 -1.611 1.00 78.12 99 THR A C 1
ATOM 721 O O . THR A 1 99 ? -11.841 -6.679 -2.613 1.00 78.12 99 THR A O 1
ATOM 724 N N . GLU A 1 100 ? -12.571 -8.190 -1.129 1.00 82.44 100 GLU A N 1
ATOM 725 C CA . GLU A 1 100 ? -11.859 -9.329 -1.720 1.00 82.44 100 GLU A CA 1
ATOM 726 C C . GLU A 1 100 ? -12.404 -9.738 -3.095 1.00 82.44 100 GLU A C 1
ATOM 728 O O . GLU A 1 100 ? -11.628 -10.042 -4.002 1.00 82.44 100 GLU A O 1
ATOM 733 N N . GLU A 1 101 ? -13.724 -9.721 -3.276 1.00 86.56 101 GLU A N 1
ATOM 734 C CA . GLU A 1 101 ? -14.363 -10.050 -4.556 1.00 86.56 101 GLU A CA 1
ATOM 735 C C . GLU A 1 101 ? -14.052 -8.997 -5.619 1.00 86.56 101 GLU A C 1
ATOM 737 O O . GLU A 1 101 ? -13.797 -9.343 -6.775 1.00 86.56 101 GLU A O 1
ATOM 742 N N . PHE A 1 102 ? -14.014 -7.723 -5.221 1.00 81.81 102 PHE A N 1
ATOM 743 C CA . PHE A 1 102 ? -13.635 -6.621 -6.098 1.00 81.81 102 PHE A CA 1
ATOM 744 C C . PHE A 1 102 ? -12.186 -6.763 -6.585 1.00 81.81 102 PHE A C 1
ATOM 746 O O . PHE A 1 102 ? -11.932 -6.736 -7.791 1.00 81.81 102 PHE A O 1
ATOM 753 N N . ILE A 1 103 ? -11.245 -7.018 -5.667 1.00 83.12 103 ILE A N 1
ATOM 754 C CA . ILE A 1 103 ? -9.842 -7.297 -6.017 1.00 83.12 103 ILE A CA 1
ATOM 755 C C . ILE A 1 103 ? -9.755 -8.529 -6.927 1.00 83.12 103 ILE A C 1
ATOM 757 O O . ILE A 1 103 ? -9.016 -8.524 -7.911 1.00 83.12 103 ILE A O 1
ATOM 761 N N . GLY A 1 104 ? -10.538 -9.573 -6.640 1.00 87.31 104 GLY A N 1
ATOM 762 C CA . GLY A 1 104 ? -10.609 -10.775 -7.465 1.00 87.31 104 GLY A CA 1
ATOM 763 C C . GLY A 1 104 ? -11.052 -10.488 -8.901 1.00 87.31 104 GLY A C 1
ATOM 764 O O . GLY A 1 104 ? -10.426 -10.981 -9.840 1.00 87.31 104 GLY A O 1
ATOM 765 N N . ARG A 1 105 ? -12.084 -9.658 -9.100 1.00 87.06 105 ARG A N 1
ATOM 766 C CA . ARG A 1 105 ? -12.535 -9.250 -10.441 1.00 87.06 105 ARG A CA 1
ATOM 767 C C . ARG A 1 105 ? -11.471 -8.455 -11.191 1.00 87.06 105 ARG A C 1
ATOM 769 O O . ARG A 1 105 ? -11.209 -8.780 -12.347 1.00 87.06 105 ARG A O 1
ATOM 776 N N . LEU A 1 106 ? -10.825 -7.492 -10.533 1.00 83.38 106 LEU A N 1
ATOM 777 C CA . LEU A 1 106 ? -9.727 -6.721 -11.126 1.00 83.38 106 LEU A CA 1
ATOM 778 C C . LEU A 1 106 ? -8.565 -7.624 -11.561 1.00 83.38 106 LEU A C 1
ATOM 780 O O . LEU A 1 106 ? -8.065 -7.504 -12.679 1.00 83.38 106 LEU A O 1
ATOM 784 N N . MET A 1 107 ? -8.177 -8.586 -10.718 1.00 85.56 107 MET A N 1
ATOM 785 C CA . MET A 1 107 ? -7.144 -9.566 -11.063 1.00 85.56 107 MET A CA 1
ATOM 786 C C . MET A 1 107 ? -7.544 -10.426 -12.268 1.00 85.56 107 MET A C 1
ATOM 788 O O . MET A 1 107 ? -6.721 -10.651 -13.152 1.00 85.56 107 MET A O 1
ATOM 792 N N . ILE A 1 108 ? -8.801 -10.877 -12.339 1.00 90.31 108 ILE A N 1
ATOM 793 C CA . ILE A 1 108 ? -9.307 -11.673 -13.469 1.00 90.31 108 ILE A CA 1
ATOM 794 C C . ILE A 1 108 ? -9.301 -10.861 -14.766 1.00 90.31 108 ILE A C 1
ATOM 796 O O . ILE A 1 108 ? -8.879 -11.380 -15.800 1.00 90.31 108 ILE A O 1
ATOM 800 N N . GLN A 1 109 ? -9.763 -9.610 -14.722 1.00 88.81 109 GLN A N 1
ATOM 801 C CA . GLN A 1 109 ? -9.793 -8.724 -15.886 1.00 88.81 109 GLN A CA 1
ATOM 802 C C . GLN A 1 109 ? -8.380 -8.488 -16.426 1.00 88.81 109 GLN A C 1
ATOM 804 O O . GLN A 1 109 ? -8.120 -8.692 -17.609 1.00 88.81 109 GLN A O 1
ATOM 809 N N . ARG A 1 110 ? -7.435 -8.188 -15.536 1.00 82.81 110 ARG A N 1
ATOM 810 C CA . ARG A 1 110 ? -6.030 -8.007 -15.895 1.00 82.81 110 ARG A CA 1
ATOM 811 C C . ARG A 1 110 ? -5.387 -9.281 -16.446 1.00 82.81 110 ARG A C 1
ATOM 813 O O . ARG A 1 110 ? -4.627 -9.231 -17.409 1.00 82.81 110 ARG A O 1
ATOM 820 N N . ASP A 1 111 ? -5.679 -10.439 -15.857 1.00 87.19 111 ASP A N 1
ATOM 821 C CA . ASP A 1 111 ? -5.193 -11.725 -16.368 1.00 87.19 111 ASP A CA 1
ATOM 822 C C . ASP A 1 111 ? -5.754 -12.035 -17.764 1.00 87.19 111 ASP A C 1
ATOM 824 O O . ASP A 1 111 ? -5.072 -12.669 -18.573 1.00 87.19 111 ASP A O 1
ATOM 828 N N . MET A 1 112 ? -6.983 -11.602 -18.062 1.00 92.62 112 MET A N 1
ATOM 829 C CA . MET A 1 112 ? -7.561 -11.702 -19.403 1.00 92.62 112 MET A CA 1
ATOM 830 C C . MET A 1 112 ? -6.805 -10.810 -20.391 1.00 92.62 112 MET A C 1
ATOM 832 O O . MET A 1 112 ? -6.326 -11.328 -21.398 1.00 92.62 112 MET A O 1
ATOM 836 N N . GLU A 1 113 ? -6.598 -9.533 -20.063 1.00 89.38 113 GLU A N 1
ATOM 837 C CA . GLU A 1 113 ? -5.837 -8.585 -20.893 1.00 89.38 113 GLU A CA 1
ATOM 838 C C . GLU A 1 113 ? -4.402 -9.068 -21.140 1.00 89.38 113 GLU A C 1
ATOM 840 O O . GLU A 1 113 ? -3.912 -9.065 -22.271 1.00 89.38 113 GLU A O 1
ATOM 845 N N . ARG A 1 114 ? -3.732 -9.587 -20.102 1.00 87.62 114 ARG A N 1
ATOM 846 C CA . ARG A 1 114 ? -2.382 -10.147 -20.234 1.00 87.62 114 ARG A CA 1
ATOM 847 C C . ARG A 1 114 ? -2.357 -11.356 -21.166 1.00 87.62 114 ARG A C 1
ATOM 849 O O . ARG A 1 114 ? -1.453 -11.472 -21.988 1.00 87.62 114 ARG A O 1
ATOM 856 N N . ARG A 1 115 ? -3.341 -12.257 -21.063 1.00 89.94 115 ARG A N 1
ATOM 857 C CA . ARG A 1 115 ? -3.459 -13.414 -21.968 1.00 89.94 115 ARG A CA 1
ATOM 858 C C . ARG A 1 115 ? -3.758 -12.997 -23.402 1.00 89.94 115 ARG A C 1
ATOM 860 O O . ARG A 1 115 ? -3.330 -13.695 -24.316 1.00 89.94 115 ARG A O 1
ATOM 867 N N . GLU A 1 116 ? -4.511 -11.925 -23.612 1.00 91.88 116 GLU A N 1
ATOM 868 C CA . GLU A 1 116 ? -4.765 -11.374 -24.945 1.00 91.88 116 GLU A CA 1
ATOM 869 C C . GLU A 1 116 ? -3.484 -10.788 -25.548 1.00 91.88 116 GLU A C 1
ATOM 871 O O . GLU A 1 116 ? -3.096 -11.198 -26.640 1.00 91.88 116 GLU A O 1
ATOM 876 N N . ALA A 1 117 ? -2.731 -9.988 -24.788 1.00 87.25 117 ALA A N 1
ATOM 877 C CA . ALA A 1 117 ? -1.430 -9.475 -25.222 1.00 87.25 117 ALA A CA 1
ATOM 878 C C . ALA A 1 117 ? -0.411 -10.598 -25.516 1.00 87.25 117 ALA A C 1
ATOM 880 O O . ALA A 1 117 ? 0.293 -10.568 -26.527 1.00 87.25 117 ALA A O 1
ATOM 881 N N . GLU A 1 118 ? -0.355 -11.632 -24.668 1.00 87.12 118 GLU A N 1
ATOM 882 C CA . GLU A 1 118 ? 0.491 -12.813 -24.894 1.00 87.12 118 GLU A CA 1
ATOM 883 C C . GLU A 1 118 ? 0.073 -13.581 -26.162 1.00 87.12 118 GLU A C 1
ATOM 885 O O . GLU A 1 118 ? 0.935 -14.074 -26.894 1.00 87.12 118 GLU A O 1
ATOM 890 N N . LYS A 1 119 ? -1.234 -13.687 -26.452 1.00 90.06 119 LYS A N 1
ATOM 891 C CA . LYS A 1 119 ? -1.738 -14.308 -27.690 1.00 90.06 119 LYS A CA 1
ATOM 892 C C . LYS A 1 119 ? -1.315 -13.524 -28.928 1.00 90.06 119 LYS A C 1
ATOM 894 O O . LYS A 1 119 ? -0.945 -14.155 -29.917 1.00 90.06 119 LYS A O 1
ATOM 899 N N . ASP A 1 120 ? -1.324 -12.198 -28.869 1.00 86.81 120 ASP A N 1
ATOM 900 C CA . ASP A 1 120 ? -0.892 -11.349 -29.980 1.00 86.81 120 ASP A CA 1
ATOM 901 C C . ASP A 1 120 ? 0.618 -11.489 -30.244 1.00 86.81 120 ASP A C 1
ATOM 903 O O . ASP A 1 120 ? 1.039 -11.648 -31.396 1.00 86.81 120 ASP A O 1
ATOM 907 N N . GLU A 1 121 ? 1.444 -11.550 -29.188 1.00 83.25 121 GLU A N 1
ATOM 908 C CA . GLU A 1 121 ? 2.876 -11.868 -29.317 1.00 83.25 121 GLU A CA 1
ATOM 909 C C . GLU A 1 121 ? 3.100 -13.289 -29.875 1.00 83.25 121 GLU A C 1
ATOM 911 O O . GLU A 1 121 ? 3.964 -13.516 -30.733 1.00 83.25 121 GLU A O 1
ATOM 916 N N . LEU A 1 122 ? 2.308 -14.269 -29.429 1.00 84.75 122 LEU A N 1
ATOM 917 C CA . LEU A 1 122 ? 2.358 -15.646 -29.930 1.00 84.75 122 LEU A CA 1
ATOM 918 C C . LEU A 1 122 ? 1.971 -15.740 -31.410 1.00 84.75 122 LEU A C 1
ATOM 920 O O . LEU A 1 122 ? 2.625 -16.455 -32.169 1.00 84.75 122 LEU A O 1
ATOM 924 N N . ALA A 1 123 ? 0.957 -14.998 -31.848 1.00 86.44 123 ALA A N 1
ATOM 925 C CA . ALA A 1 123 ? 0.563 -14.935 -33.251 1.00 86.44 123 ALA A CA 1
ATOM 926 C C . ALA A 1 123 ? 1.680 -14.328 -34.121 1.00 86.44 123 ALA A C 1
ATOM 928 O O . ALA A 1 123 ? 2.002 -14.870 -35.183 1.00 86.44 123 ALA A O 1
ATOM 929 N N . GLN A 1 124 ? 2.340 -13.266 -33.641 1.00 81.75 124 GLN A N 1
ATOM 930 C CA . GLN A 1 124 ? 3.517 -12.688 -34.303 1.00 81.75 124 GLN A CA 1
ATOM 931 C C . GLN A 1 124 ? 4.705 -13.655 -34.365 1.00 81.75 124 GLN A C 1
ATOM 933 O O . GLN A 1 124 ? 5.437 -13.689 -35.354 1.00 81.75 124 GLN A O 1
ATOM 938 N N . THR A 1 125 ? 4.937 -14.443 -33.316 1.00 75.19 125 THR A N 1
ATOM 939 C CA . THR A 1 125 ? 6.060 -15.392 -33.300 1.00 75.19 125 THR A CA 1
ATOM 940 C C . THR A 1 125 ? 5.799 -16.616 -34.171 1.00 75.19 125 THR A C 1
ATOM 942 O O . THR A 1 125 ? 6.710 -17.038 -34.886 1.00 75.19 125 THR A O 1
ATOM 945 N N . GLN A 1 126 ? 4.570 -17.142 -34.194 1.00 83.50 126 GLN A N 1
ATOM 946 C CA . GLN A 1 126 ? 4.187 -18.252 -35.074 1.00 83.50 126 GLN A CA 1
ATOM 947 C C . GLN A 1 126 ? 4.365 -17.909 -36.556 1.00 83.50 126 GLN A C 1
ATOM 949 O O . GLN A 1 126 ? 4.747 -18.779 -37.339 1.00 83.50 126 GLN A O 1
ATOM 954 N N . SER A 1 127 ? 4.190 -16.643 -36.950 1.00 83.69 127 SER A N 1
ATOM 955 C CA . SER A 1 127 ? 4.444 -16.226 -38.333 1.00 83.69 127 SER A CA 1
ATOM 956 C C . SER A 1 127 ? 5.930 -16.286 -38.734 1.00 83.69 127 SER A C 1
ATOM 958 O O . SER A 1 127 ? 6.242 -16.194 -39.918 1.00 83.69 127 SER A O 1
ATOM 960 N N . MET A 1 128 ? 6.856 -16.432 -37.776 1.00 73.19 128 MET A N 1
ATOM 961 C CA . MET A 1 128 ? 8.315 -16.351 -37.962 1.00 73.19 128 MET A CA 1
ATOM 962 C C . MET A 1 128 ? 9.054 -17.707 -37.825 1.00 73.19 128 MET A C 1
ATOM 964 O O . MET A 1 128 ? 10.288 -17.713 -37.733 1.00 73.19 128 MET A O 1
ATOM 968 N N . GLY A 1 129 ? 8.332 -18.839 -37.821 1.00 77.50 129 GLY A N 1
ATOM 969 C CA . GLY A 1 129 ? 8.879 -20.213 -37.799 1.00 77.50 129 GLY A CA 1
ATOM 970 C C . GLY A 1 129 ? 9.418 -20.697 -36.438 1.00 77.50 129 GLY A C 1
ATOM 971 O O . GLY A 1 129 ? 9.580 -19.887 -35.530 1.00 77.50 129 GLY A O 1
ATOM 972 N N . ASP A 1 130 ? 9.713 -22.009 -36.334 1.00 70.25 130 ASP A N 1
ATOM 973 C CA . ASP A 1 130 ? 9.982 -22.888 -35.154 1.00 70.25 130 ASP A CA 1
ATOM 974 C C . ASP A 1 130 ? 11.032 -22.456 -34.093 1.00 70.25 130 ASP A C 1
ATOM 976 O O . ASP A 1 130 ? 11.576 -23.272 -33.343 1.00 70.25 130 ASP A O 1
ATOM 980 N N . TYR A 1 131 ? 11.365 -21.179 -33.981 1.00 68.69 131 TYR A N 1
ATOM 981 C CA . TYR A 1 131 ? 12.311 -20.694 -32.988 1.00 68.69 131 TYR A CA 1
ATOM 982 C C . TYR A 1 131 ? 11.660 -20.481 -31.621 1.00 68.69 131 TYR A C 1
ATOM 984 O O . TYR A 1 131 ? 10.624 -19.839 -31.478 1.00 68.69 131 TYR A O 1
ATOM 992 N N . ASN A 1 132 ? 12.356 -20.944 -30.584 1.00 76.25 132 ASN A N 1
ATOM 993 C CA . ASN A 1 132 ? 11.959 -20.788 -29.192 1.00 76.25 132 ASN A CA 1
ATOM 994 C C . ASN A 1 132 ? 11.996 -19.305 -28.758 1.00 76.25 132 ASN A C 1
ATOM 996 O O . ASN A 1 132 ? 13.053 -18.663 -28.812 1.00 76.25 132 ASN A O 1
ATOM 1000 N N . MET A 1 133 ? 10.858 -18.781 -28.292 1.00 66.81 133 MET A N 1
ATOM 1001 C CA . MET A 1 133 ? 10.626 -17.371 -27.932 1.00 66.81 133 MET A CA 1
ATOM 1002 C C . MET A 1 133 ? 11.656 -16.809 -26.937 1.00 66.81 133 MET A C 1
ATOM 1004 O O . MET A 1 133 ? 12.071 -15.660 -27.056 1.00 66.81 133 MET A O 1
ATOM 1008 N N . PHE A 1 134 ? 12.146 -17.637 -26.010 1.00 70.38 134 PHE A N 1
ATOM 1009 C CA . PHE A 1 134 ? 13.116 -17.231 -24.982 1.00 70.38 134 PHE A CA 1
ATOM 1010 C C . PHE A 1 134 ? 14.572 -17.159 -25.464 1.00 70.38 134 PHE A C 1
ATOM 1012 O O . PHE A 1 134 ? 15.434 -16.650 -24.754 1.00 70.38 134 PHE A O 1
ATOM 1019 N N . SER A 1 135 ? 14.869 -17.690 -26.652 1.00 75.81 135 SER A N 1
ATOM 1020 C CA . SER A 1 135 ? 16.243 -17.790 -27.168 1.00 75.81 135 SER A CA 1
ATOM 1021 C C . SER A 1 135 ? 16.630 -16.667 -28.132 1.00 75.81 135 SER A C 1
ATOM 1023 O O . SER A 1 135 ? 17.799 -16.545 -28.498 1.00 75.81 135 SER A O 1
ATOM 1025 N N . ARG A 1 136 ? 15.672 -15.825 -28.540 1.00 72.44 136 ARG A N 1
ATOM 1026 C CA . ARG A 1 136 ? 15.924 -14.711 -29.458 1.00 72.44 136 ARG A CA 1
ATOM 1027 C C . ARG A 1 136 ? 16.340 -13.465 -28.665 1.00 72.44 136 ARG A C 1
ATOM 1029 O O . ARG A 1 136 ? 15.531 -12.967 -27.882 1.00 72.44 136 ARG A O 1
ATOM 1036 N N . PRO A 1 137 ? 17.552 -12.911 -28.863 1.00 76.44 137 PRO A N 1
ATOM 1037 C CA . PRO A 1 137 ? 17.825 -11.561 -28.391 1.00 76.44 137 PRO A CA 1
ATOM 1038 C C . PRO A 1 137 ? 16.854 -10.621 -29.110 1.00 76.44 137 PRO A C 1
ATOM 1040 O O . PRO A 1 137 ? 16.897 -10.530 -30.336 1.00 76.44 137 PRO A O 1
ATOM 1043 N N . LYS A 1 138 ? 15.952 -9.960 -28.370 1.00 77.50 138 LYS A N 1
ATOM 1044 C CA . LYS A 1 138 ? 15.054 -8.959 -28.959 1.00 77.50 138 LYS A CA 1
ATOM 1045 C C . LYS A 1 138 ? 15.939 -7.841 -29.548 1.00 77.50 138 LYS A C 1
ATOM 1047 O O . LYS A 1 138 ? 16.716 -7.241 -28.791 1.00 77.50 138 LYS A O 1
ATOM 1052 N N . PRO A 1 139 ? 15.927 -7.613 -30.876 1.00 81.94 139 PRO A N 1
ATOM 1053 C CA . PRO A 1 139 ? 16.629 -6.476 -31.448 1.00 81.94 139 PRO A CA 1
ATOM 1054 C C . PRO A 1 139 ? 15.952 -5.194 -30.961 1.00 81.94 139 PRO A C 1
ATOM 1056 O O . PRO A 1 139 ? 14.748 -5.170 -30.714 1.00 81.94 139 PRO A O 1
ATOM 1059 N N . SER A 1 140 ? 16.738 -4.137 -30.797 1.00 84.88 140 SER A N 1
ATOM 1060 C CA . SER A 1 140 ? 16.203 -2.806 -30.512 1.00 84.88 140 SER A CA 1
ATOM 1061 C C . SER A 1 140 ? 15.289 -2.348 -31.652 1.00 84.88 140 SER A C 1
ATOM 1063 O O . SER A 1 140 ? 15.642 -2.488 -32.825 1.00 84.88 140 SER A O 1
ATOM 1065 N N . THR A 1 141 ? 14.139 -1.759 -31.313 1.00 85.06 141 THR A N 1
ATOM 1066 C CA . THR A 1 141 ? 13.188 -1.205 -32.290 1.00 85.06 141 THR A CA 1
ATOM 1067 C C . THR A 1 141 ? 13.811 -0.055 -33.082 1.00 85.06 141 THR A C 1
ATOM 1069 O O . THR A 1 141 ? 13.575 0.078 -34.280 1.00 85.06 141 THR A O 1
ATOM 1072 N N . LYS A 1 142 ? 14.650 0.760 -32.426 1.00 87.81 142 LYS A N 1
ATOM 1073 C CA . LYS A 1 142 ? 15.341 1.898 -33.051 1.00 87.81 142 LYS A CA 1
ATOM 1074 C C . LYS A 1 142 ? 16.597 1.503 -33.815 1.00 87.81 142 LYS A C 1
ATOM 1076 O O . LYS A 1 142 ? 16.891 2.085 -34.854 1.00 87.81 142 LYS A O 1
ATOM 1081 N N . ASN A 1 143 ? 17.356 0.541 -33.296 1.00 87.88 143 ASN A N 1
ATOM 1082 C CA . ASN A 1 143 ? 18.636 0.119 -33.853 1.00 87.88 143 ASN A CA 1
ATOM 1083 C C . ASN A 1 143 ? 18.649 -1.408 -34.026 1.00 87.88 143 ASN A C 1
ATOM 1085 O O . ASN A 1 143 ? 19.144 -2.104 -33.140 1.00 87.88 143 ASN A O 1
ATOM 1089 N N . PRO A 1 144 ? 18.202 -1.956 -35.172 1.00 85.19 144 PRO A N 1
ATOM 1090 C CA . PRO A 1 144 ? 18.007 -3.403 -35.339 1.00 85.19 144 PRO A CA 1
ATOM 1091 C C . PRO A 1 144 ? 19.298 -4.229 -35.208 1.00 85.19 144 PRO A C 1
ATOM 1093 O O . PRO A 1 144 ? 19.247 -5.431 -34.965 1.00 85.19 144 PRO A O 1
ATOM 1096 N N . LEU A 1 145 ? 20.466 -3.590 -35.339 1.00 87.19 145 LEU A N 1
ATOM 1097 C CA . LEU A 1 145 ? 21.781 -4.214 -35.151 1.00 87.19 145 LEU A CA 1
ATOM 1098 C C . LEU A 1 145 ? 22.260 -4.227 -33.687 1.00 87.19 145 LEU A C 1
ATOM 1100 O O . LEU A 1 145 ? 23.317 -4.786 -33.397 1.00 87.19 145 LEU A O 1
ATOM 1104 N N . ARG A 1 146 ? 21.533 -3.593 -32.759 1.00 86.38 146 ARG A N 1
ATOM 1105 C CA . ARG A 1 146 ? 21.850 -3.571 -31.325 1.00 86.38 146 ARG A CA 1
ATOM 1106 C C . ARG A 1 146 ? 20.876 -4.449 -30.546 1.00 86.38 146 ARG A C 1
ATOM 1108 O O . ARG A 1 146 ? 19.693 -4.542 -30.865 1.00 86.38 146 ARG A O 1
ATOM 1115 N N . THR A 1 147 ? 21.384 -5.081 -29.491 1.00 86.19 147 THR A N 1
ATOM 1116 C CA . THR A 1 147 ? 20.556 -5.824 -28.537 1.00 86.19 147 THR A CA 1
ATOM 1117 C C . THR A 1 147 ? 19.686 -4.857 -27.734 1.00 86.19 147 THR A C 1
ATOM 1119 O O . THR A 1 147 ? 20.133 -3.756 -27.410 1.00 86.19 147 THR A O 1
ATOM 1122 N N . ALA A 1 148 ? 18.473 -5.274 -27.355 1.00 84.12 148 ALA A N 1
ATOM 1123 C CA . ALA A 1 148 ? 17.579 -4.482 -26.500 1.00 84.12 148 ALA A CA 1
ATOM 1124 C C . ALA A 1 148 ? 18.233 -4.025 -25.177 1.00 84.12 148 ALA A C 1
ATOM 1126 O O . ALA A 1 148 ? 17.888 -2.977 -24.647 1.00 84.12 148 ALA A O 1
ATOM 1127 N N . LEU A 1 149 ? 19.240 -4.757 -24.681 1.00 83.94 149 LEU A N 1
ATOM 1128 C CA . LEU A 1 149 ? 20.024 -4.386 -23.497 1.00 83.94 149 LEU A CA 1
ATOM 1129 C C . LEU A 1 149 ? 20.808 -3.071 -23.668 1.00 83.94 149 LEU A C 1
ATOM 1131 O O . LEU A 1 149 ? 21.152 -2.428 -22.686 1.00 83.94 149 LEU A O 1
ATOM 1135 N N . LEU A 1 150 ? 21.147 -2.673 -24.894 1.00 86.44 150 LEU A N 1
ATOM 1136 C CA . LEU A 1 150 ? 21.898 -1.440 -25.160 1.00 86.44 150 LEU A CA 1
ATOM 1137 C C . LEU A 1 150 ? 21.006 -0.290 -25.633 1.00 86.44 150 LEU A C 1
ATOM 1139 O O . LEU A 1 150 ? 21.516 0.800 -25.892 1.00 86.44 150 LEU A O 1
ATOM 1143 N N . ASP A 1 151 ? 19.703 -0.524 -25.771 1.00 86.06 151 ASP A N 1
ATOM 1144 C CA . ASP A 1 151 ? 18.754 0.504 -26.173 1.00 86.06 151 ASP A CA 1
ATOM 1145 C C . ASP A 1 151 ? 18.297 1.291 -24.940 1.00 86.06 151 ASP A C 1
ATOM 1147 O O . ASP A 1 151 ? 17.723 0.682 -24.038 1.00 86.06 151 ASP A O 1
ATOM 1151 N N . PRO A 1 152 ? 18.542 2.610 -24.847 1.00 85.12 152 PRO A N 1
ATOM 1152 C CA . PRO A 1 152 ? 18.111 3.398 -23.693 1.00 85.12 152 PRO A CA 1
ATOM 1153 C C . PRO A 1 152 ? 16.592 3.391 -23.474 1.00 85.12 152 PRO A C 1
ATOM 1155 O O . PRO A 1 152 ? 16.162 3.675 -22.365 1.00 85.12 152 PRO A O 1
ATOM 1158 N N . GLU A 1 153 ? 15.794 3.067 -24.494 1.00 85.94 153 GLU A N 1
ATOM 1159 C CA . GLU A 1 153 ? 14.328 3.053 -24.382 1.00 85.94 153 GLU A CA 1
ATOM 1160 C C . GLU A 1 153 ? 13.756 1.727 -23.892 1.00 85.94 153 GLU A C 1
ATOM 1162 O O . GLU A 1 153 ? 12.724 1.712 -23.234 1.00 85.94 153 GLU A O 1
ATOM 1167 N N . VAL A 1 154 ? 14.418 0.614 -24.216 1.00 83.69 154 VAL A N 1
ATOM 1168 C CA . VAL A 1 154 ? 13.948 -0.738 -23.868 1.00 83.69 154 VAL A CA 1
ATOM 1169 C C . VAL A 1 154 ? 14.681 -1.279 -22.638 1.00 83.69 154 VAL A C 1
ATOM 1171 O O . VAL A 1 154 ? 14.188 -2.168 -21.943 1.00 83.69 154 VAL A O 1
ATOM 1174 N N . ASN A 1 155 ? 15.884 -0.777 -22.356 1.00 83.75 155 ASN A N 1
ATOM 1175 C CA . ASN A 1 155 ? 16.681 -1.251 -21.240 1.00 83.75 155 ASN A CA 1
ATOM 1176 C C . ASN A 1 155 ? 16.232 -0.620 -19.914 1.00 83.75 155 ASN A C 1
ATOM 1178 O O . ASN A 1 155 ? 16.580 0.515 -19.603 1.00 83.75 155 ASN A O 1
ATOM 1182 N N . ASN A 1 156 ? 15.580 -1.423 -19.074 1.00 81.12 156 ASN A N 1
ATOM 1183 C CA . ASN A 1 156 ? 15.192 -1.038 -17.711 1.00 81.12 156 ASN A CA 1
ATOM 1184 C C . ASN A 1 156 ? 16.380 -0.964 -16.727 1.00 81.12 156 ASN A C 1
ATOM 1186 O O . ASN A 1 156 ? 16.198 -0.662 -15.546 1.00 81.12 156 ASN A O 1
ATOM 1190 N N . LEU A 1 157 ? 17.607 -1.284 -17.159 1.00 87.44 157 LEU A N 1
ATOM 1191 C CA . LEU A 1 157 ? 18.786 -1.146 -16.311 1.00 87.44 157 LEU A CA 1
ATOM 1192 C C . LEU A 1 157 ? 19.208 0.317 -16.193 1.00 87.44 157 LEU A C 1
ATOM 1194 O O . LEU A 1 157 ? 19.340 1.054 -17.167 1.00 87.44 157 LEU A O 1
ATOM 1198 N N . ILE A 1 158 ? 19.541 0.696 -14.965 1.00 88.25 158 ILE A N 1
ATOM 1199 C CA . ILE A 1 158 ? 20.085 2.007 -14.635 1.00 88.25 158 ILE A CA 1
ATOM 1200 C C . ILE A 1 158 ? 21.436 2.184 -15.341 1.00 88.25 158 ILE A C 1
ATOM 1202 O O . ILE A 1 158 ? 22.426 1.551 -14.968 1.00 88.25 158 ILE A O 1
ATOM 1206 N N . GLN A 1 159 ? 21.496 3.068 -16.334 1.00 89.75 159 GLN A N 1
ATOM 1207 C CA . GLN A 1 159 ? 22.762 3.464 -16.948 1.00 89.75 159 GLN A CA 1
ATOM 1208 C C . GLN A 1 159 ? 23.534 4.372 -15.984 1.00 89.75 159 GLN A C 1
ATOM 1210 O O . GLN A 1 159 ? 22.995 5.360 -15.501 1.00 89.75 159 GLN A O 1
ATOM 1215 N N . SER A 1 160 ? 24.791 4.060 -15.685 1.00 92.69 160 SER A N 1
ATOM 1216 C CA . SER A 1 160 ? 25.628 4.879 -14.796 1.00 92.69 160 SER A CA 1
ATOM 1217 C C . SER A 1 160 ? 27.091 4.772 -15.201 1.00 92.69 160 SER A C 1
ATOM 1219 O O . SER A 1 160 ? 27.561 3.665 -15.477 1.00 92.69 160 SER A O 1
ATOM 1221 N N . GLY A 1 161 ? 27.820 5.888 -15.188 1.00 93.88 161 GLY A N 1
ATOM 1222 C CA . GLY A 1 161 ? 29.255 5.903 -15.485 1.00 93.88 161 GLY A CA 1
ATOM 1223 C C . GLY A 1 161 ? 30.118 5.458 -14.301 1.00 93.88 161 GLY A C 1
ATOM 1224 O O . GLY A 1 161 ? 31.222 4.952 -14.494 1.00 93.88 161 GLY A O 1
ATOM 1225 N N . SER A 1 162 ? 29.614 5.610 -13.070 1.00 97.31 162 SER A N 1
ATOM 1226 C CA . SER A 1 162 ? 30.319 5.241 -11.836 1.00 97.31 162 SER A CA 1
ATOM 1227 C C . SER A 1 162 ? 29.453 4.417 -10.877 1.00 97.31 162 SER A C 1
ATOM 1229 O O . SER A 1 162 ? 28.225 4.480 -10.896 1.00 97.31 162 SER A O 1
ATOM 1231 N N . TYR A 1 163 ? 30.099 3.668 -9.976 1.00 95.00 163 TYR A N 1
ATOM 1232 C CA . TYR A 1 163 ? 29.401 2.900 -8.937 1.00 95.00 163 TYR A CA 1
ATOM 1233 C C . TYR A 1 163 ? 28.617 3.791 -7.959 1.00 95.00 163 TYR A C 1
ATOM 1235 O O . TYR A 1 163 ? 27.560 3.395 -7.471 1.00 95.00 163 TYR A O 1
ATOM 1243 N N . HIS A 1 164 ? 29.128 4.991 -7.662 1.00 96.31 164 HIS A N 1
ATOM 1244 C CA . HIS A 1 164 ? 28.470 5.916 -6.741 1.00 96.31 164 HIS A CA 1
ATOM 1245 C C . HIS A 1 164 ? 27.150 6.433 -7.322 1.00 96.31 164 HIS A C 1
ATOM 1247 O O . HIS A 1 164 ? 26.119 6.335 -6.663 1.00 96.31 164 HIS A O 1
ATOM 1253 N N . GLU A 1 165 ? 27.170 6.849 -8.589 1.00 96.38 165 GLU A N 1
ATOM 1254 C CA . GLU A 1 165 ? 25.980 7.264 -9.338 1.00 96.38 165 GLU A CA 1
ATOM 1255 C C . GLU A 1 165 ? 24.939 6.137 -9.421 1.00 96.38 165 GLU A C 1
ATOM 1257 O O . GLU A 1 165 ? 23.751 6.360 -9.197 1.00 96.38 165 GLU A O 1
ATOM 1262 N N . LEU A 1 166 ? 25.382 4.899 -9.667 1.00 95.12 166 LEU A N 1
ATOM 1263 C CA . LEU A 1 166 ? 24.510 3.724 -9.654 1.00 95.12 166 LEU A CA 1
ATOM 1264 C C . LEU A 1 166 ? 23.821 3.550 -8.295 1.00 95.12 166 LEU A C 1
ATOM 1266 O O . LEU A 1 166 ? 22.620 3.288 -8.229 1.00 95.12 166 LEU A O 1
ATOM 1270 N N . ALA A 1 167 ? 24.579 3.681 -7.203 1.00 95.69 167 ALA A N 1
ATOM 1271 C CA . ALA A 1 167 ? 24.057 3.536 -5.851 1.00 95.69 167 ALA A CA 1
ATOM 1272 C C . ALA A 1 167 ? 23.055 4.645 -5.493 1.00 95.69 167 ALA A C 1
ATOM 1274 O O . ALA A 1 167 ? 22.051 4.358 -4.846 1.00 95.69 167 ALA A O 1
ATOM 1275 N N . GLU A 1 168 ? 23.293 5.885 -5.919 1.00 96.12 168 GLU A N 1
ATOM 1276 C CA . GLU A 1 168 ? 22.357 6.998 -5.723 1.00 96.12 168 GLU A CA 1
ATOM 1277 C C . GLU A 1 168 ? 21.079 6.819 -6.535 1.00 96.12 168 GLU A C 1
ATOM 1279 O O . GLU A 1 168 ? 19.990 6.915 -5.975 1.00 96.12 168 GLU A O 1
ATOM 1284 N N . ARG A 1 169 ? 21.186 6.443 -7.814 1.00 93.69 169 ARG A N 1
ATOM 1285 C CA . ARG A 1 169 ? 20.012 6.141 -8.643 1.00 93.69 169 ARG A CA 1
ATOM 1286 C C . ARG A 1 169 ? 19.209 4.965 -8.089 1.00 93.69 169 ARG A C 1
ATOM 1288 O O . ARG A 1 169 ? 17.989 5.039 -8.044 1.00 93.69 169 ARG A O 1
ATOM 1295 N N . ARG A 1 170 ? 19.869 3.915 -7.579 1.00 93.12 170 ARG A N 1
ATOM 1296 C CA . ARG A 1 170 ? 19.185 2.826 -6.855 1.00 93.12 170 ARG A CA 1
ATOM 1297 C C . ARG A 1 170 ? 18.447 3.331 -5.624 1.00 93.12 170 ARG A C 1
ATOM 1299 O O . ARG A 1 170 ? 17.360 2.846 -5.350 1.00 93.12 170 ARG A O 1
ATOM 1306 N N . LYS A 1 171 ? 19.030 4.265 -4.867 1.00 93.25 171 LYS A N 1
ATOM 1307 C CA . LYS A 1 171 ? 18.332 4.866 -3.726 1.00 93.25 171 LYS A CA 1
ATOM 1308 C C . LYS A 1 171 ? 17.101 5.625 -4.197 1.00 93.25 171 LYS A C 1
ATOM 1310 O O . LYS A 1 171 ? 16.047 5.359 -3.650 1.00 93.25 171 LYS A O 1
ATOM 1315 N N . MET A 1 172 ? 17.219 6.480 -5.215 1.00 89.75 172 MET A N 1
ATOM 1316 C CA . MET A 1 172 ? 16.089 7.260 -5.736 1.00 89.75 172 MET A CA 1
ATOM 1317 C C . MET A 1 172 ? 14.958 6.376 -6.270 1.00 89.75 172 MET A C 1
ATOM 1319 O O . MET A 1 172 ? 13.806 6.628 -5.956 1.00 89.75 172 MET A O 1
ATOM 1323 N N . LEU A 1 173 ? 15.284 5.307 -7.002 1.00 86.31 173 LEU A N 1
ATOM 1324 C CA . LEU A 1 173 ? 14.290 4.350 -7.505 1.00 86.31 173 LEU A CA 1
ATOM 1325 C C . LEU A 1 173 ? 13.643 3.505 -6.401 1.00 86.31 173 LEU A C 1
ATOM 1327 O O . LEU A 1 173 ? 12.557 2.978 -6.593 1.00 86.31 173 LEU A O 1
ATOM 1331 N N . ASN A 1 174 ? 14.313 3.359 -5.257 1.00 88.00 174 ASN A N 1
ATOM 1332 C CA . ASN A 1 174 ? 13.765 2.669 -4.091 1.00 88.00 174 ASN A CA 1
ATOM 1333 C C . ASN A 1 174 ? 12.987 3.608 -3.156 1.00 88.00 174 ASN A C 1
ATOM 1335 O O . ASN A 1 174 ? 12.516 3.143 -2.117 1.00 88.00 174 ASN A O 1
ATOM 1339 N N . ILE A 1 175 ? 12.886 4.907 -3.464 1.00 91.44 175 ILE A N 1
ATOM 1340 C CA . ILE A 1 175 ? 12.011 5.813 -2.720 1.00 91.44 175 ILE A CA 1
ATOM 1341 C C . ILE A 1 175 ? 10.580 5.534 -3.196 1.00 91.44 175 ILE A C 1
ATOM 1343 O O . ILE A 1 175 ? 10.319 5.673 -4.390 1.00 91.44 175 ILE A O 1
ATOM 1347 N N . PRO A 1 176 ? 9.667 5.114 -2.302 1.00 94.19 176 PRO A N 1
ATOM 1348 C CA . PRO A 1 176 ? 8.280 4.885 -2.678 1.00 94.19 176 PRO A CA 1
ATOM 1349 C C . PRO A 1 176 ? 7.624 6.190 -3.130 1.00 94.19 176 PRO A C 1
ATOM 1351 O O . PRO A 1 176 ? 7.956 7.273 -2.641 1.00 94.19 176 PRO A O 1
ATOM 1354 N N . HIS A 1 177 ? 6.687 6.082 -4.068 1.00 95.06 177 HIS A N 1
ATOM 1355 C CA . HIS A 1 177 ? 5.936 7.234 -4.538 1.00 95.06 177 HIS A CA 1
ATOM 1356 C C . HIS A 1 177 ? 4.998 7.758 -3.441 1.00 95.06 177 HIS A C 1
ATOM 1358 O O . HIS A 1 177 ? 4.499 6.995 -2.618 1.00 95.06 177 HIS A O 1
ATOM 1364 N N . ALA A 1 178 ? 4.707 9.061 -3.445 1.00 94.81 178 ALA A N 1
ATOM 1365 C CA . ALA A 1 178 ? 3.824 9.676 -2.450 1.00 94.81 178 ALA A CA 1
ATOM 1366 C C . ALA A 1 178 ? 2.376 9.151 -2.515 1.00 94.81 178 ALA A C 1
ATOM 1368 O O . ALA A 1 178 ? 1.641 9.264 -1.545 1.00 94.81 178 ALA A O 1
ATOM 1369 N N . SER A 1 179 ? 1.951 8.553 -3.635 1.00 95.25 179 SER A N 1
ATOM 1370 C CA . SER A 1 179 ? 0.623 7.920 -3.741 1.00 95.25 179 SER A CA 1
ATOM 1371 C C . SER A 1 179 ? 0.477 6.666 -2.880 1.00 95.25 179 SER A C 1
ATOM 1373 O O . SER A 1 179 ? -0.650 6.240 -2.643 1.00 95.25 179 SER A O 1
ATOM 1375 N N . TYR A 1 180 ? 1.592 6.098 -2.409 1.00 96.50 180 TYR A N 1
ATOM 1376 C CA . TYR A 1 180 ? 1.594 4.955 -1.503 1.00 96.50 180 TYR A CA 1
ATOM 1377 C C . TYR A 1 180 ? 1.215 5.351 -0.072 1.00 96.50 180 TYR A C 1
ATOM 1379 O O . TYR A 1 180 ? 1.000 4.464 0.735 1.00 96.50 180 TYR A O 1
ATOM 1387 N N . ASP A 1 181 ? 1.136 6.644 0.245 1.00 95.62 181 ASP A N 1
ATOM 1388 C CA . ASP A 1 181 ? 0.618 7.157 1.515 1.00 95.62 181 ASP A CA 1
ATOM 1389 C C . ASP A 1 181 ? -0.928 7.065 1.514 1.00 95.62 181 ASP A C 1
ATOM 1391 O O . ASP A 1 181 ? -1.630 7.927 0.963 1.00 95.62 181 ASP A O 1
ATOM 1395 N N . ILE A 1 182 ? -1.458 5.939 2.017 1.00 93.50 182 ILE A N 1
ATOM 1396 C CA . ILE A 1 182 ? -2.897 5.610 1.994 1.00 93.50 182 ILE A CA 1
ATOM 1397 C C . ILE A 1 182 ? -3.617 6.190 3.224 1.00 93.50 182 ILE A C 1
ATOM 1399 O O . ILE A 1 182 ? -4.811 6.495 3.141 1.00 93.50 182 ILE A O 1
ATOM 1403 N N . ASP A 1 183 ? -2.923 6.385 4.345 1.00 91.25 183 ASP A N 1
ATOM 1404 C CA . ASP A 1 183 ? -3.474 6.996 5.559 1.00 91.25 183 ASP A CA 1
ATOM 1405 C C . ASP A 1 183 ? -3.300 8.529 5.603 1.00 91.25 183 ASP A C 1
ATOM 1407 O O . ASP A 1 183 ? -4.072 9.220 6.280 1.00 91.25 183 ASP A O 1
ATOM 1411 N N . GLY A 1 184 ? -2.408 9.077 4.773 1.00 89.19 184 GLY A N 1
ATOM 1412 C CA . GLY A 1 184 ? -2.240 10.503 4.510 1.00 89.19 184 GLY A CA 1
ATOM 1413 C C . GLY A 1 184 ? -1.485 11.244 5.607 1.00 89.19 184 GLY A C 1
ATOM 1414 O O . GLY A 1 184 ? -1.735 12.439 5.805 1.00 89.19 184 GLY A O 1
ATOM 1415 N N . ASP A 1 185 ? -0.610 10.561 6.346 1.00 89.62 185 ASP A N 1
ATOM 1416 C CA . ASP A 1 185 ? 0.186 11.161 7.421 1.00 89.62 185 ASP A CA 1
ATOM 1417 C C . ASP A 1 185 ? 1.435 11.919 6.905 1.00 89.62 185 ASP A C 1
ATOM 1419 O O . ASP A 1 185 ? 2.084 12.662 7.655 1.00 89.62 185 ASP A O 1
ATOM 1423 N N . GLY A 1 186 ? 1.727 11.798 5.603 1.00 92.25 186 GLY A N 1
ATOM 1424 C CA . GLY A 1 186 ? 2.867 12.395 4.915 1.00 92.25 186 GLY A CA 1
ATOM 1425 C C . GLY A 1 186 ? 4.098 11.487 4.823 1.00 92.25 186 GLY A C 1
ATOM 1426 O O . GLY A 1 186 ? 5.121 11.913 4.272 1.00 92.25 186 GLY A O 1
ATOM 1427 N N . PHE A 1 187 ? 4.037 10.262 5.347 1.00 94.19 187 PHE A N 1
ATOM 1428 C CA . PHE A 1 187 ? 5.113 9.281 5.362 1.00 94.19 187 PHE A CA 1
ATOM 1429 C C . PHE A 1 187 ? 4.605 7.905 4.924 1.00 94.19 187 PHE A C 1
ATOM 1431 O O . PHE A 1 187 ? 3.700 7.330 5.498 1.00 94.19 187 PHE A O 1
ATOM 1438 N N . VAL A 1 188 ? 5.282 7.284 3.957 1.00 95.38 188 VAL A N 1
ATOM 1439 C CA . VAL A 1 188 ? 4.938 5.908 3.566 1.00 95.38 188 VAL A CA 1
ATOM 1440 C C . VAL A 1 188 ? 5.463 4.936 4.624 1.00 95.38 188 VAL A C 1
ATOM 1442 O O . VAL A 1 188 ? 6.671 4.662 4.681 1.00 95.38 188 VAL A O 1
ATOM 1445 N N . SER A 1 189 ? 4.570 4.414 5.466 1.00 94.25 189 SER A N 1
ATOM 1446 C CA . SER A 1 189 ? 4.913 3.400 6.460 1.00 94.25 189 SER A CA 1
ATOM 1447 C C . SER A 1 189 ? 5.218 2.040 5.805 1.00 94.25 189 SER A C 1
ATOM 1449 O O . SER A 1 189 ? 5.051 1.825 4.601 1.00 94.25 189 SER A O 1
ATOM 1451 N N . GLN A 1 190 ? 5.714 1.078 6.591 1.00 94.62 190 GLN A N 1
ATOM 1452 C CA . GLN A 1 190 ? 5.950 -0.275 6.074 1.00 94.62 190 GLN A CA 1
ATOM 1453 C C . GLN A 1 190 ? 4.636 -1.000 5.739 1.00 94.62 190 GLN A C 1
ATOM 1455 O O . GLN A 1 190 ? 4.615 -1.821 4.819 1.00 94.62 190 GLN A O 1
ATOM 1460 N N . GLU A 1 191 ? 3.570 -0.700 6.481 1.00 91.75 191 GLU A N 1
ATOM 1461 C CA . GLU A 1 191 ? 2.230 -1.251 6.272 1.00 91.75 191 GLU A CA 1
ATOM 1462 C C . GLU A 1 191 ? 1.614 -0.665 5.000 1.00 91.75 191 GLU A C 1
ATOM 1464 O O . GLU A 1 191 ? 1.175 -1.427 4.136 1.00 91.75 191 GLU A O 1
ATOM 1469 N N . ASP A 1 192 ? 1.734 0.651 4.808 1.00 94.69 192 ASP A N 1
ATOM 1470 C CA . ASP A 1 192 ? 1.322 1.330 3.578 1.00 94.69 192 ASP A CA 1
ATOM 1471 C C . ASP A 1 192 ? 2.054 0.788 2.360 1.00 94.69 192 ASP A C 1
ATOM 1473 O O . ASP A 1 192 ? 1.433 0.455 1.359 1.00 94.69 192 ASP A O 1
ATOM 1477 N N . LEU A 1 193 ? 3.375 0.600 2.448 1.00 95.12 193 LEU A N 1
ATOM 1478 C CA . LEU A 1 193 ? 4.152 0.031 1.348 1.00 95.12 193 LEU A CA 1
ATOM 1479 C C . LEU A 1 193 ? 3.702 -1.397 0.998 1.00 95.12 193 LEU A C 1
ATOM 1481 O O . LEU A 1 193 ? 3.771 -1.799 -0.166 1.00 95.12 193 LEU A O 1
ATOM 1485 N N . PHE A 1 194 ? 3.293 -2.189 1.992 1.00 94.44 194 PHE A N 1
ATOM 1486 C CA . PHE A 1 194 ? 2.798 -3.547 1.774 1.00 94.44 194 PHE A CA 1
ATOM 1487 C C . PHE A 1 194 ? 1.411 -3.544 1.123 1.00 94.44 194 PHE A C 1
ATOM 1489 O O . PHE A 1 194 ? 1.191 -4.288 0.166 1.00 94.44 194 PHE A O 1
ATOM 1496 N N . LEU A 1 195 ? 0.506 -2.693 1.610 1.00 92.12 195 LEU A N 1
ATOM 1497 C CA . LEU A 1 195 ? -0.830 -2.504 1.048 1.00 92.12 195 LEU A CA 1
ATOM 1498 C C . LEU A 1 195 ? -0.757 -1.935 -0.369 1.00 92.12 195 LEU A C 1
ATOM 1500 O O . LEU A 1 195 ? -1.315 -2.522 -1.290 1.00 92.12 195 LEU A O 1
ATOM 1504 N N . ALA A 1 196 ? 0.011 -0.867 -0.569 1.00 94.38 196 ALA A N 1
ATOM 1505 C CA . ALA A 1 196 ? 0.216 -0.230 -1.860 1.00 94.38 196 ALA A CA 1
ATOM 1506 C C . ALA A 1 196 ? 0.725 -1.235 -2.895 1.00 94.38 196 ALA A C 1
ATOM 1508 O O . ALA A 1 196 ? 0.112 -1.385 -3.937 1.00 94.38 196 ALA A O 1
ATOM 1509 N N . LYS A 1 197 ? 1.744 -2.045 -2.581 1.00 93.81 197 LYS A N 1
ATOM 1510 C CA . LYS A 1 197 ? 2.222 -3.101 -3.498 1.00 93.81 197 LYS A CA 1
ATOM 1511 C C . LYS A 1 197 ? 1.205 -4.197 -3.804 1.00 93.81 197 LYS A C 1
ATOM 1513 O O . LYS A 1 197 ? 1.372 -4.918 -4.782 1.00 93.81 197 LYS A O 1
ATOM 1518 N N . ARG A 1 198 ? 0.221 -4.402 -2.930 1.00 92.62 198 ARG A N 1
ATOM 1519 C CA . ARG A 1 198 ? -0.855 -5.370 -3.153 1.00 92.62 198 ARG A CA 1
ATOM 1520 C C . ARG A 1 198 ? -1.935 -4.795 -4.072 1.00 92.62 198 ARG A C 1
ATOM 1522 O O . ARG A 1 198 ? -2.565 -5.574 -4.783 1.00 92.62 198 ARG A O 1
ATOM 1529 N N . PHE A 1 199 ? -2.148 -3.481 -4.025 1.00 92.25 199 PHE A N 1
ATOM 1530 C CA . PHE A 1 199 ? -3.142 -2.776 -4.836 1.00 92.25 199 PHE A CA 1
ATOM 1531 C C . PHE A 1 199 ? -2.595 -2.216 -6.140 1.00 92.25 199 PHE A C 1
ATOM 1533 O O . PHE A 1 199 ? -3.394 -2.050 -7.043 1.00 92.25 199 PHE A O 1
ATOM 1540 N N . ASP A 1 200 ? -1.287 -1.977 -6.232 1.00 93.94 200 ASP A N 1
ATOM 1541 C CA . ASP A 1 200 ? -0.542 -1.628 -7.446 1.00 93.94 200 ASP A CA 1
ATOM 1542 C C . ASP A 1 200 ? -0.539 -2.854 -8.363 1.00 93.94 200 ASP A C 1
ATOM 1544 O O . ASP A 1 200 ? 0.379 -3.686 -8.367 1.00 93.94 200 ASP A O 1
ATOM 1548 N N . LEU A 1 201 ? -1.667 -3.045 -9.046 1.00 87.94 201 LEU A N 1
ATOM 1549 C CA . LEU A 1 201 ? -1.869 -4.189 -9.918 1.00 87.94 201 LEU A CA 1
ATOM 1550 C C . LEU A 1 201 ? -1.003 -4.023 -11.156 1.00 87.94 201 LEU A C 1
ATOM 1552 O O . LEU A 1 201 ? -0.467 -5.016 -11.659 1.00 87.94 201 LEU A O 1
ATOM 1556 N N . ASP A 1 202 ? -0.867 -2.785 -11.636 1.00 86.31 202 ASP A N 1
ATOM 1557 C CA . ASP A 1 202 ? -0.115 -2.437 -12.828 1.00 86.31 202 ASP A CA 1
ATOM 1558 C C . ASP A 1 202 ? 1.401 -2.555 -12.700 1.00 86.31 202 ASP A C 1
ATOM 1560 O O . ASP A 1 202 ? 2.064 -2.911 -13.682 1.00 86.31 202 ASP A O 1
ATOM 1564 N N . GLY A 1 203 ? 1.914 -2.460 -11.479 1.00 88.69 203 GLY A N 1
ATOM 1565 C CA . GLY A 1 203 ? 3.332 -2.512 -11.178 1.00 88.69 203 GLY A CA 1
ATOM 1566 C C . GLY A 1 203 ? 4.061 -1.265 -11.668 1.00 88.69 203 GLY A C 1
ATOM 1567 O O . GLY A 1 203 ? 5.279 -1.328 -11.871 1.00 88.69 203 GLY A O 1
ATOM 1568 N N . ASN A 1 204 ? 3.343 -0.161 -11.904 1.00 88.62 204 ASN A N 1
ATOM 1569 C CA . ASN A 1 204 ? 3.926 1.096 -12.367 1.00 88.62 204 ASN A CA 1
ATOM 1570 C C . ASN A 1 204 ? 4.662 1.843 -11.231 1.00 88.62 204 ASN A C 1
ATOM 1572 O O . ASN A 1 204 ? 5.459 2.746 -11.505 1.00 88.62 204 ASN A O 1
ATOM 1576 N N . GLY A 1 205 ? 4.453 1.445 -9.968 1.00 90.69 205 GLY A N 1
ATOM 1577 C CA . GLY A 1 205 ? 5.038 2.091 -8.794 1.00 90.69 205 GLY A CA 1
ATOM 1578 C C . GLY A 1 205 ? 4.245 3.292 -8.258 1.00 90.69 205 GLY A C 1
ATOM 1579 O O . GLY A 1 205 ? 4.758 4.022 -7.407 1.00 90.69 205 GLY A O 1
ATOM 1580 N N . VAL A 1 206 ? 3.033 3.532 -8.759 1.00 94.62 206 VAL A N 1
ATOM 1581 C CA . VAL A 1 206 ? 2.160 4.686 -8.516 1.00 94.62 206 VAL A CA 1
ATOM 1582 C C . VAL A 1 206 ? 0.697 4.232 -8.494 1.00 94.62 206 VAL A C 1
ATOM 1584 O O . VAL A 1 206 ? 0.097 4.018 -9.535 1.00 94.62 206 VAL A O 1
ATOM 1587 N N . LEU A 1 207 ? 0.086 4.207 -7.306 1.00 95.00 207 LEU A N 1
ATOM 1588 C CA . LEU A 1 207 ? -1.341 3.884 -7.208 1.00 95.00 207 LEU A CA 1
ATOM 1589 C C . LEU A 1 207 ? -2.239 4.877 -7.956 1.00 95.00 207 LEU A C 1
ATOM 1591 O O . LEU A 1 207 ? -2.203 6.088 -7.682 1.00 95.00 207 LEU A O 1
ATOM 1595 N N . ASP A 1 208 ? -3.115 4.318 -8.781 1.00 94.38 208 ASP A N 1
ATOM 1596 C CA . ASP A 1 208 ? -4.195 5.015 -9.472 1.00 94.38 208 ASP A CA 1
ATOM 1597 C C . ASP A 1 208 ? -5.307 5.457 -8.502 1.00 94.38 208 ASP A C 1
ATOM 1599 O O . ASP A 1 208 ? -5.442 4.916 -7.399 1.00 94.38 208 ASP A O 1
ATOM 1603 N N . PRO A 1 209 ? -6.132 6.466 -8.851 1.00 91.75 209 PRO A N 1
ATOM 1604 C CA . PRO A 1 209 ? -7.194 6.955 -7.967 1.00 91.75 209 PRO A CA 1
ATOM 1605 C C . PRO A 1 209 ? -8.172 5.854 -7.528 1.00 91.75 209 PRO A C 1
ATOM 1607 O O . PRO A 1 209 ? -8.575 5.845 -6.362 1.00 91.75 209 PRO A O 1
ATOM 1610 N N . ASP A 1 210 ? -8.483 4.910 -8.416 1.00 90.25 210 ASP A N 1
ATOM 1611 C CA . ASP A 1 210 ? -9.383 3.788 -8.135 1.00 90.25 210 ASP A CA 1
ATOM 1612 C C . ASP A 1 210 ? -8.741 2.792 -7.155 1.00 90.25 210 ASP A C 1
ATOM 1614 O O . ASP A 1 210 ? -9.358 2.392 -6.165 1.00 90.25 210 ASP A O 1
ATOM 1618 N N . GLU A 1 211 ? -7.461 2.461 -7.355 1.00 92.69 211 GLU A N 1
ATOM 1619 C CA . GLU A 1 211 ? -6.683 1.600 -6.452 1.00 92.69 211 GLU A CA 1
ATOM 1620 C C . GLU A 1 211 ? -6.558 2.224 -5.055 1.00 92.69 211 GLU A C 1
ATOM 1622 O O . GLU A 1 211 ? -6.694 1.545 -4.031 1.00 92.69 211 GLU A O 1
ATOM 1627 N N . ARG A 1 212 ? -6.372 3.549 -4.991 1.00 92.62 212 ARG A N 1
ATOM 1628 C CA . ARG A 1 212 ? -6.363 4.291 -3.724 1.00 92.62 212 ARG A CA 1
ATOM 1629 C C . ARG A 1 212 ? -7.707 4.216 -3.018 1.00 92.62 212 ARG A C 1
ATOM 1631 O O . ARG A 1 212 ? -7.728 4.110 -1.794 1.00 92.62 212 ARG A O 1
ATOM 1638 N N . GLU A 1 213 ? -8.823 4.286 -3.740 1.00 91.94 213 GLU A N 1
ATOM 1639 C CA . GLU A 1 213 ? -10.148 4.173 -3.127 1.00 91.94 213 GLU A CA 1
ATOM 1640 C C . GLU A 1 213 ? -10.356 2.794 -2.487 1.00 91.94 213 GLU A C 1
ATOM 1642 O O . GLU A 1 213 ? -10.860 2.707 -1.365 1.00 91.94 213 GLU A O 1
ATOM 1647 N N . VAL A 1 214 ? -9.890 1.724 -3.139 1.00 91.31 214 VAL A N 1
ATOM 1648 C CA . VAL A 1 214 ? -9.893 0.369 -2.563 1.00 91.31 214 VAL A CA 1
ATOM 1649 C C . VAL A 1 214 ? -9.062 0.317 -1.281 1.00 91.31 214 VAL A C 1
ATOM 1651 O O . VAL A 1 214 ? -9.541 -0.188 -0.263 1.00 91.31 214 VAL A O 1
ATOM 1654 N N . GLY A 1 215 ? -7.858 0.897 -1.298 1.00 92.44 215 GLY A N 1
ATOM 1655 C CA . GLY A 1 215 ? -7.002 0.995 -0.114 1.00 92.44 215 GLY A CA 1
ATOM 1656 C C . GLY A 1 215 ? -7.696 1.702 1.056 1.00 92.44 215 GLY A C 1
ATOM 1657 O O . GLY A 1 215 ? -7.718 1.181 2.172 1.00 92.44 215 GLY A O 1
ATOM 1658 N N . LYS A 1 216 ? -8.359 2.837 0.793 1.00 94.12 216 LYS A N 1
ATOM 1659 C CA . LYS A 1 216 ? -9.134 3.577 1.806 1.00 94.12 216 LYS A CA 1
ATOM 1660 C C . LYS A 1 216 ? -10.268 2.747 2.401 1.00 94.12 216 LYS A C 1
ATOM 1662 O O . LYS A 1 216 ? -10.491 2.794 3.610 1.00 94.12 216 LYS A O 1
ATOM 1667 N N . ARG A 1 217 ? -10.991 1.989 1.569 1.00 93.69 217 ARG A N 1
ATOM 1668 C CA . ARG A 1 217 ? -12.081 1.114 2.031 1.00 93.69 217 ARG A CA 1
ATOM 1669 C C . ARG A 1 217 ? -11.566 0.034 2.974 1.00 93.69 217 ARG A C 1
ATOM 1671 O O . ARG A 1 217 ? -12.191 -0.190 4.002 1.00 93.69 217 ARG A O 1
ATOM 1678 N N . ILE A 1 218 ? -10.429 -0.584 2.661 1.00 93.62 218 ILE A N 1
ATOM 1679 C CA . ILE A 1 218 ? -9.848 -1.655 3.482 1.00 93.62 218 ILE A CA 1
ATOM 1680 C C . ILE A 1 218 ? -9.350 -1.119 4.824 1.00 93.62 218 ILE A C 1
ATOM 1682 O O . ILE A 1 218 ? -9.638 -1.724 5.853 1.00 93.62 218 ILE A O 1
ATOM 1686 N N . LEU A 1 219 ? -8.693 0.045 4.840 1.00 93.81 219 LEU A N 1
ATOM 1687 C CA . LEU A 1 219 ? -8.295 0.696 6.093 1.00 93.81 219 LEU A CA 1
ATOM 1688 C C . LEU A 1 219 ? -9.506 1.033 6.972 1.00 93.81 219 LEU A C 1
ATOM 1690 O O . LEU A 1 219 ? -9.502 0.771 8.176 1.00 93.81 219 LEU A O 1
ATOM 1694 N N . ALA A 1 220 ? -10.563 1.585 6.372 1.00 95.81 220 ALA A N 1
ATOM 1695 C CA . ALA A 1 220 ? -11.803 1.878 7.082 1.00 95.81 220 ALA A CA 1
ATOM 1696 C C . ALA A 1 220 ? -12.477 0.597 7.606 1.00 95.81 220 ALA A C 1
ATOM 1698 O O . ALA A 1 220 ? -12.919 0.559 8.752 1.00 95.81 220 ALA A O 1
ATOM 1699 N N . GLU A 1 221 ? -12.541 -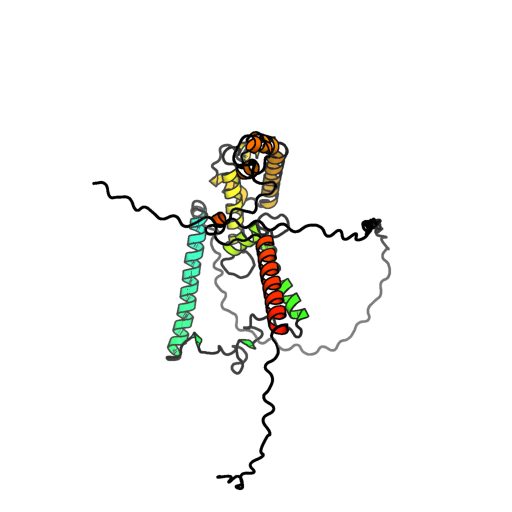0.456 6.790 1.00 95.38 221 GLU A N 1
ATOM 1700 C CA . GLU A 1 221 ? -13.102 -1.756 7.165 1.00 95.38 221 GLU A CA 1
ATOM 1701 C C . GLU A 1 221 ? -12.344 -2.369 8.343 1.00 95.38 221 GLU A C 1
ATOM 1703 O O . GLU A 1 221 ? -12.962 -2.773 9.328 1.00 95.38 221 GLU A O 1
ATOM 1708 N N . GLU A 1 222 ? -11.013 -2.371 8.299 1.00 94.38 222 GLU A N 1
ATOM 1709 C CA . GLU A 1 222 ? -10.183 -2.855 9.398 1.00 94.38 222 GLU A CA 1
ATOM 1710 C C . GLU A 1 222 ? -10.420 -2.052 10.682 1.00 94.38 222 GLU A C 1
ATOM 1712 O O . GLU A 1 222 ? -10.541 -2.633 11.763 1.00 94.38 222 GLU A O 1
ATOM 1717 N N . PHE A 1 223 ? -10.543 -0.727 10.575 1.00 95.94 223 PHE A N 1
ATOM 1718 C CA . PHE A 1 223 ? -10.820 0.133 11.720 1.00 95.94 223 PHE A CA 1
ATOM 1719 C C . PHE A 1 223 ? -12.172 -0.182 12.368 1.00 95.94 223 PHE A C 1
ATOM 1721 O O . PHE A 1 223 ? -12.226 -0.404 13.579 1.00 95.94 223 PHE A O 1
ATOM 1728 N N . PHE A 1 224 ? -13.257 -0.248 11.591 1.00 96.25 224 PHE A N 1
ATOM 1729 C CA . PHE A 1 224 ? -14.581 -0.541 12.147 1.00 96.25 224 PHE A CA 1
ATOM 1730 C C . PHE A 1 224 ? -14.709 -1.986 12.637 1.00 96.25 224 PHE A C 1
ATOM 1732 O O . PHE A 1 224 ? -15.378 -2.221 13.639 1.00 96.25 224 PHE A O 1
ATOM 1739 N N . ASN A 1 225 ? -14.038 -2.947 11.996 1.00 95.50 225 ASN A N 1
ATOM 1740 C CA . ASN A 1 225 ? -14.013 -4.334 12.460 1.00 95.50 225 ASN A CA 1
ATOM 1741 C C . ASN A 1 225 ? -13.282 -4.472 13.802 1.00 95.50 225 ASN A C 1
ATOM 1743 O O . ASN A 1 225 ? -13.753 -5.195 14.679 1.00 95.50 225 ASN A O 1
ATOM 1747 N N . ARG A 1 226 ? -12.166 -3.751 13.995 1.00 95.44 226 ARG A N 1
ATOM 1748 C CA . ARG A 1 226 ? -11.460 -3.697 15.288 1.00 95.44 226 ARG A CA 1
ATOM 1749 C C . ARG A 1 226 ? -12.296 -3.051 16.392 1.00 95.44 226 ARG A C 1
ATOM 1751 O O . ARG A 1 226 ? -12.156 -3.429 17.549 1.00 95.44 226 ARG A O 1
ATOM 1758 N N . HIS A 1 227 ? -13.172 -2.117 16.032 1.00 95.56 227 HIS A N 1
ATOM 1759 C CA . HIS A 1 227 ? -13.956 -1.318 16.974 1.00 95.56 227 HIS A CA 1
ATOM 1760 C C . HIS A 1 227 ? -15.453 -1.627 16.948 1.00 95.56 227 HIS A C 1
ATOM 1762 O O . HIS A 1 227 ? -16.249 -0.772 17.322 1.00 95.56 227 HIS A O 1
ATOM 1768 N N . ALA A 1 228 ? -15.854 -2.833 16.535 1.00 94.31 228 ALA A N 1
ATOM 1769 C CA . ALA A 1 228 ? -17.264 -3.185 16.362 1.00 94.31 228 ALA A CA 1
ATOM 1770 C C . ALA A 1 228 ? -18.106 -3.019 17.647 1.00 94.31 228 ALA A C 1
ATOM 1772 O O . ALA A 1 228 ? -19.291 -2.706 17.568 1.00 94.31 228 ALA A O 1
ATOM 1773 N N . GLU A 1 229 ? -17.497 -3.201 18.822 1.00 92.44 229 GLU A N 1
ATOM 1774 C CA . GLU A 1 229 ? -18.158 -3.064 20.130 1.00 92.44 229 GLU A CA 1
ATOM 1775 C C . GLU A 1 229 ? -18.215 -1.602 20.617 1.00 92.44 229 GLU A C 1
ATOM 1777 O O . GLU A 1 229 ? -19.176 -1.183 21.263 1.00 92.44 229 GLU A O 1
ATOM 1782 N N . ASP A 1 230 ? -17.225 -0.796 20.230 1.00 93.69 230 ASP A N 1
ATOM 1783 C CA . ASP A 1 230 ? -16.962 0.535 20.786 1.00 93.69 230 ASP A CA 1
ATOM 1784 C C . ASP A 1 230 ? -17.255 1.673 19.794 1.00 93.69 230 ASP A C 1
ATOM 1786 O O . ASP A 1 230 ? -16.803 2.803 19.978 1.00 93.69 230 ASP A O 1
ATOM 1790 N N . ILE A 1 231 ? -18.038 1.406 18.741 1.00 95.44 231 ILE A N 1
ATOM 1791 C CA . ILE A 1 231 ? -18.348 2.377 17.671 1.00 95.44 231 ILE A CA 1
ATOM 1792 C C . ILE A 1 231 ? -18.889 3.702 18.237 1.00 95.44 231 ILE A C 1
ATOM 1794 O O . ILE A 1 231 ? -18.525 4.776 17.762 1.00 95.44 231 ILE A O 1
ATOM 1798 N N . HIS A 1 232 ? -19.703 3.630 19.293 1.00 93.75 232 HIS A N 1
ATOM 1799 C CA . HIS A 1 232 ? -20.304 4.783 19.966 1.00 93.75 232 HIS A CA 1
ATOM 1800 C C . HIS A 1 232 ? -19.275 5.775 20.552 1.00 93.75 232 HIS A C 1
ATOM 1802 O O . HIS A 1 232 ? -19.587 6.948 20.734 1.00 93.75 232 HIS A O 1
ATOM 1808 N N . LEU A 1 233 ? -18.033 5.352 20.821 1.00 94.56 233 LEU A N 1
ATOM 1809 C CA . LEU A 1 233 ? -16.980 6.232 21.349 1.00 94.56 233 LEU A CA 1
ATOM 1810 C C . LEU A 1 233 ? -16.365 7.151 20.283 1.00 94.56 233 LEU A C 1
ATOM 1812 O O . LEU A 1 233 ? -15.743 8.160 20.622 1.00 94.56 233 LEU A O 1
ATOM 1816 N N . TYR A 1 234 ? -16.527 6.807 19.005 1.00 94.38 234 TYR A N 1
ATOM 1817 C CA . TYR A 1 234 ? -15.905 7.495 17.872 1.00 94.38 234 TYR A CA 1
ATOM 1818 C C . TYR A 1 234 ? -16.819 8.531 17.203 1.00 94.38 234 TYR A C 1
ATOM 1820 O O . TYR A 1 234 ? -16.374 9.262 16.317 1.00 94.38 234 TYR A O 1
ATOM 1828 N N . GLY A 1 235 ? -18.073 8.626 17.654 1.00 93.94 235 GLY A N 1
ATOM 1829 C CA . GLY A 1 235 ? -19.035 9.651 17.263 1.00 93.94 235 GLY A CA 1
ATOM 1830 C C . GLY A 1 235 ? -20.422 9.088 16.957 1.00 93.94 235 GLY A C 1
ATOM 1831 O O . GLY A 1 235 ? -20.555 8.036 16.332 1.00 93.94 235 GLY A O 1
ATOM 1832 N N . ASP A 1 236 ? -21.451 9.849 17.329 1.00 95.25 236 ASP A N 1
ATOM 1833 C CA . ASP A 1 236 ? -22.869 9.500 17.149 1.00 95.25 236 ASP A CA 1
ATOM 1834 C C . ASP A 1 236 ? -23.245 9.276 15.670 1.00 95.25 236 ASP A C 1
ATOM 1836 O O . ASP A 1 236 ? -24.209 8.586 15.353 1.00 95.25 236 ASP A O 1
ATOM 1840 N N . GLU A 1 237 ? -22.467 9.832 14.733 1.00 94.25 237 GLU A N 1
ATOM 1841 C CA . GLU A 1 237 ? -22.691 9.692 13.288 1.00 94.25 237 GLU A CA 1
ATOM 1842 C C . GLU A 1 237 ? -22.564 8.248 12.786 1.00 94.25 237 GLU A C 1
ATOM 1844 O O . GLU A 1 237 ? -23.144 7.911 11.745 1.00 94.25 237 GLU A O 1
ATOM 1849 N N . TYR A 1 238 ? -21.788 7.423 13.490 1.00 95.56 238 TYR A N 1
ATOM 1850 C CA . TYR A 1 238 ? -21.545 6.023 13.146 1.00 95.56 238 TYR A CA 1
ATOM 1851 C C . TYR A 1 238 ? -22.493 5.071 13.880 1.00 95.56 238 TYR A C 1
ATOM 1853 O O . TYR A 1 238 ? -22.602 3.903 13.499 1.00 95.56 238 TYR A O 1
ATOM 1861 N N . GLU A 1 239 ? -23.192 5.558 14.907 1.00 94.88 239 GLU A N 1
ATOM 1862 C CA . GLU A 1 239 ? -24.126 4.767 15.695 1.00 94.88 239 GLU A CA 1
ATOM 1863 C C . GLU A 1 239 ? -25.398 4.461 14.883 1.00 94.88 239 GLU A C 1
ATOM 1865 O O . GLU A 1 239 ? -25.967 5.315 14.203 1.00 94.88 239 GLU A O 1
ATOM 1870 N N . GLY A 1 240 ? -25.839 3.201 14.912 1.00 93.81 240 GLY A N 1
ATOM 1871 C CA . GLY A 1 240 ? -27.070 2.751 14.249 1.00 93.81 240 GLY A CA 1
ATOM 1872 C C . GLY A 1 240 ? -26.961 2.458 12.747 1.00 93.81 240 GLY A C 1
ATOM 1873 O O . GLY A 1 240 ? -27.892 1.884 12.183 1.00 93.81 240 GLY A O 1
ATOM 1874 N N . LYS A 1 241 ? -25.840 2.790 12.099 1.00 95.81 241 LYS A N 1
ATOM 1875 C CA . LYS A 1 241 ? -25.554 2.396 10.710 1.00 95.81 241 LYS A CA 1
ATOM 1876 C C . LYS A 1 241 ? -24.846 1.047 10.660 1.00 95.81 241 LYS A C 1
ATOM 1878 O O . LYS A 1 241 ? -24.158 0.653 11.603 1.00 95.81 241 LYS A O 1
ATOM 1883 N N . SER A 1 242 ? -24.986 0.334 9.545 1.00 96.06 242 SER A N 1
ATOM 1884 C CA . SER A 1 242 ? -24.208 -0.889 9.342 1.00 96.06 242 SER A CA 1
ATOM 1885 C C . SER A 1 242 ? -22.719 -0.566 9.158 1.00 96.06 242 SER A C 1
ATOM 1887 O O . SER A 1 242 ? -22.355 0.483 8.622 1.00 96.06 242 SER A O 1
ATOM 1889 N N . VAL A 1 243 ? -21.837 -1.494 9.550 1.00 94.31 243 VAL A N 1
ATOM 1890 C CA . VAL A 1 243 ? -20.377 -1.351 9.368 1.00 94.31 243 VAL A CA 1
ATOM 1891 C C . VAL A 1 243 ? -20.035 -1.030 7.910 1.00 94.31 243 VAL A C 1
ATOM 1893 O O . VAL A 1 243 ? -19.248 -0.128 7.641 1.00 94.31 243 VAL A O 1
ATOM 1896 N N . LYS A 1 244 ? -20.694 -1.699 6.958 1.00 93.56 244 LYS A N 1
ATOM 1897 C CA . LYS A 1 244 ? -20.483 -1.486 5.519 1.00 93.56 244 LYS A CA 1
ATOM 1898 C C . LYS A 1 244 ? -20.855 -0.071 5.065 1.00 93.56 244 LYS A C 1
ATOM 1900 O O . LYS A 1 244 ? -20.117 0.540 4.295 1.00 93.56 244 LYS A O 1
ATOM 1905 N N . GLU A 1 245 ? -21.972 0.471 5.546 1.00 95.50 245 GLU A N 1
ATOM 1906 C CA . GLU A 1 245 ? -22.384 1.844 5.228 1.00 95.50 245 GLU A CA 1
ATOM 1907 C C . GLU A 1 245 ? -21.425 2.873 5.824 1.00 95.50 245 GLU A C 1
ATOM 1909 O O . GLU A 1 245 ? -21.092 3.850 5.153 1.00 95.50 245 GLU A O 1
ATOM 1914 N N . ASN A 1 246 ? -20.935 2.634 7.044 1.00 95.94 246 ASN A N 1
ATOM 1915 C CA . ASN A 1 246 ? -19.943 3.492 7.691 1.00 95.94 246 ASN A CA 1
ATOM 1916 C C . ASN A 1 246 ? -18.616 3.502 6.924 1.00 95.94 246 ASN A C 1
ATOM 1918 O O . ASN A 1 246 ? -18.080 4.575 6.649 1.00 95.94 246 ASN A O 1
ATOM 1922 N N . VAL A 1 247 ? -18.132 2.332 6.495 1.00 95.88 247 VAL A N 1
ATOM 1923 C CA . VAL A 1 247 ? -16.942 2.201 5.636 1.00 95.88 247 VAL A CA 1
ATOM 1924 C C . VAL A 1 247 ? -17.125 2.977 4.333 1.00 95.88 247 VAL A C 1
ATOM 1926 O O . VAL A 1 247 ? -16.255 3.754 3.946 1.00 95.88 247 VAL A O 1
ATOM 1929 N N . LYS A 1 248 ? -18.277 2.818 3.672 1.00 93.12 248 LYS A N 1
ATOM 1930 C CA . LYS A 1 248 ? -18.596 3.498 2.408 1.00 93.12 248 LYS A CA 1
ATOM 1931 C C . LYS A 1 248 ? -18.677 5.015 2.574 1.00 93.12 248 LYS A C 1
ATOM 1933 O O . LYS A 1 248 ? -18.154 5.750 1.737 1.00 93.12 248 LYS A O 1
ATOM 1938 N N . ALA A 1 249 ? -19.319 5.482 3.642 1.00 95.56 249 ALA A N 1
ATOM 1939 C CA . ALA A 1 249 ? -19.410 6.900 3.965 1.00 95.56 249 ALA A CA 1
ATOM 1940 C C . ALA A 1 249 ? -18.022 7.491 4.240 1.00 95.56 249 ALA A C 1
ATOM 1942 O O . ALA A 1 249 ? -17.692 8.542 3.698 1.00 95.56 249 ALA A O 1
ATOM 1943 N N . LEU A 1 250 ? -17.190 6.788 5.015 1.00 95.56 250 LEU A N 1
ATOM 1944 C CA . LEU A 1 250 ? -15.841 7.234 5.334 1.00 95.56 250 LEU A CA 1
ATOM 1945 C C . LEU A 1 250 ? -14.960 7.276 4.078 1.00 95.56 250 LEU A C 1
ATOM 1947 O O . LEU A 1 250 ? -14.375 8.317 3.794 1.00 95.56 250 LEU A O 1
ATOM 1951 N N . ALA A 1 251 ? -14.922 6.204 3.281 1.00 95.00 251 ALA A N 1
ATOM 1952 C CA . ALA A 1 251 ? -14.073 6.101 2.089 1.00 95.00 251 ALA A CA 1
ATOM 1953 C C . ALA A 1 251 ? -14.397 7.149 1.007 1.00 95.00 251 ALA A C 1
ATOM 1955 O O . ALA A 1 251 ? -13.489 7.642 0.337 1.00 95.00 251 ALA A O 1
ATOM 1956 N N . ARG A 1 252 ? -15.676 7.527 0.863 1.00 93.62 252 ARG A N 1
ATOM 1957 C CA . ARG A 1 252 ? -16.130 8.558 -0.089 1.00 93.62 252 ARG A CA 1
ATOM 1958 C C . ARG A 1 252 ? -15.817 9.989 0.352 1.00 93.62 252 ARG A C 1
ATOM 1960 O O . ARG A 1 252 ? -15.934 10.912 -0.455 1.00 93.62 252 ARG A O 1
ATOM 1967 N N . ASN A 1 253 ? -15.446 10.209 1.611 1.00 95.31 253 ASN A N 1
ATOM 1968 C CA . ASN A 1 253 ? -15.172 11.554 2.094 1.00 95.31 253 ASN A CA 1
ATOM 1969 C C . ASN A 1 253 ? -13.918 12.131 1.425 1.00 95.31 253 ASN A C 1
ATOM 1971 O O . ASN A 1 253 ? -12.837 11.545 1.459 1.00 95.31 253 ASN A O 1
ATOM 1975 N N . VAL A 1 254 ? -14.032 13.356 0.901 1.00 93.12 254 VAL A N 1
ATOM 1976 C CA . VAL A 1 254 ? -12.892 14.108 0.338 1.00 93.12 254 VAL A CA 1
ATOM 1977 C C . VAL A 1 254 ? -11.783 14.279 1.382 1.00 93.12 254 VAL A C 1
ATOM 1979 O O . VAL A 1 254 ? -10.599 14.186 1.074 1.00 93.12 254 VAL A O 1
ATOM 1982 N N . ASN A 1 255 ? -12.180 14.459 2.643 1.00 95.06 255 ASN A N 1
ATOM 1983 C CA . ASN A 1 255 ? -11.284 14.628 3.783 1.00 95.06 255 ASN A CA 1
ATOM 1984 C C . ASN A 1 255 ? -10.980 13.309 4.516 1.00 95.06 255 ASN A C 1
ATOM 1986 O O . ASN A 1 255 ? -10.723 13.352 5.719 1.00 95.06 255 ASN A O 1
ATOM 1990 N N . PHE A 1 256 ? -11.008 12.168 3.812 1.00 95.06 256 PHE A N 1
ATOM 1991 C CA . PHE A 1 256 ? -10.773 10.833 4.379 1.00 95.06 256 PHE A CA 1
ATOM 1992 C C . PHE A 1 256 ? -9.583 10.799 5.346 1.00 95.06 256 PHE A C 1
ATOM 1994 O O . PHE A 1 256 ? -9.740 10.394 6.494 1.00 95.06 256 PHE A O 1
ATOM 2001 N N . PHE A 1 257 ? -8.426 11.305 4.913 1.00 92.69 257 PHE A N 1
ATOM 2002 C CA . PHE A 1 257 ? -7.194 11.293 5.704 1.00 92.69 257 PHE A CA 1
ATOM 2003 C C . PHE A 1 257 ? -7.377 12.019 7.037 1.00 92.69 257 PHE A C 1
ATOM 2005 O O . PHE A 1 257 ? -7.182 11.448 8.100 1.00 92.69 257 PHE A O 1
ATOM 2012 N N . LYS A 1 258 ? -7.905 13.249 7.005 1.00 95.00 258 LYS A N 1
ATOM 2013 C CA . LYS A 1 258 ? -8.148 14.036 8.219 1.00 95.00 258 LYS A CA 1
ATOM 2014 C C . LYS A 1 258 ? -9.137 13.349 9.163 1.00 95.00 258 LYS A C 1
ATOM 2016 O O . LYS A 1 258 ? -8.942 13.387 10.376 1.00 95.00 258 LYS A O 1
ATOM 2021 N N . THR A 1 259 ? -10.195 12.737 8.629 1.00 95.25 259 THR A N 1
ATOM 2022 C CA . THR A 1 259 ? -11.151 11.978 9.447 1.00 95.25 259 THR A CA 1
ATOM 2023 C C . THR A 1 259 ? -10.513 10.728 10.048 1.00 95.25 259 THR A C 1
ATOM 2025 O O . THR A 1 259 ? -10.686 10.491 11.238 1.00 95.25 259 THR A O 1
ATOM 2028 N N . MET A 1 260 ? -9.709 9.990 9.281 1.00 94.94 260 MET A N 1
ATOM 2029 C CA . MET A 1 260 ? -9.036 8.772 9.735 1.00 94.94 260 MET A CA 1
ATOM 2030 C C . MET A 1 260 ? -7.964 9.072 10.791 1.00 94.94 260 MET A C 1
ATOM 2032 O O . MET A 1 260 ? -7.943 8.445 11.846 1.00 94.94 260 MET A O 1
ATOM 2036 N N . THR A 1 261 ? -7.136 10.101 10.585 1.00 93.31 261 THR A N 1
ATOM 2037 C CA . THR A 1 261 ? -6.155 10.555 11.581 1.00 93.31 261 THR A CA 1
ATOM 2038 C C . THR A 1 261 ? -6.838 11.001 12.874 1.00 93.31 261 THR A C 1
ATOM 2040 O O . THR A 1 261 ? -6.346 10.720 13.966 1.00 93.31 261 THR A O 1
ATOM 2043 N N . ASN A 1 262 ? -7.988 11.680 12.787 1.00 95.12 262 ASN A N 1
ATOM 2044 C CA . ASN A 1 262 ? -8.766 12.044 13.973 1.00 95.12 262 ASN A CA 1
ATOM 2045 C C . ASN A 1 262 ? -9.280 10.803 14.716 1.00 95.12 262 ASN A C 1
ATOM 2047 O O . ASN A 1 262 ? -9.159 10.754 15.938 1.00 95.12 262 ASN A O 1
ATOM 2051 N N . LEU A 1 263 ? -9.794 9.802 13.995 1.00 95.50 263 LEU A N 1
ATOM 2052 C CA . LEU A 1 263 ? -10.240 8.531 14.570 1.00 95.50 263 LEU A CA 1
ATOM 2053 C C . LEU A 1 263 ? -9.092 7.787 15.267 1.00 95.50 263 LEU A C 1
ATOM 2055 O O . LEU A 1 263 ? -9.245 7.389 16.419 1.00 95.50 263 LEU A O 1
ATOM 2059 N N . HIS A 1 264 ? -7.917 7.695 14.642 1.00 93.12 264 HIS A N 1
ATOM 2060 C CA . HIS A 1 264 ? -6.730 7.101 15.268 1.00 93.12 264 HIS A CA 1
ATOM 2061 C C . HIS A 1 264 ? -6.218 7.896 16.469 1.00 93.12 264 HIS A C 1
ATOM 2063 O O . HIS A 1 264 ? -5.783 7.317 17.463 1.00 93.12 264 HIS A O 1
ATOM 2069 N N . ASN A 1 265 ? -6.289 9.227 16.430 1.00 93.38 265 ASN A N 1
ATOM 2070 C CA . ASN A 1 265 ? -5.959 10.042 17.595 1.00 93.38 265 ASN A CA 1
ATOM 2071 C C . ASN A 1 265 ? -6.947 9.789 18.739 1.00 93.38 265 ASN A C 1
ATOM 2073 O O . ASN A 1 265 ? -6.515 9.678 19.884 1.00 93.38 265 ASN A O 1
ATOM 2077 N N . MET A 1 266 ? -8.245 9.647 18.451 1.00 93.62 266 MET A N 1
ATOM 2078 C CA . MET A 1 266 ? -9.240 9.264 19.456 1.00 93.62 266 MET A CA 1
ATOM 2079 C C . MET A 1 266 ? -8.943 7.873 20.024 1.00 93.62 266 MET A C 1
ATOM 2081 O O . MET A 1 266 ? -8.834 7.746 21.242 1.00 93.62 266 MET A O 1
ATOM 2085 N N . GLU A 1 267 ? -8.696 6.876 19.170 1.00 92.56 267 GLU A N 1
ATOM 2086 C CA . GLU A 1 267 ? -8.280 5.517 19.554 1.00 92.56 267 GLU A CA 1
ATOM 2087 C C . GLU A 1 267 ? -7.062 5.567 20.482 1.00 92.56 267 GLU A C 1
ATOM 2089 O O . GLU A 1 267 ? -7.069 5.008 21.579 1.00 92.56 267 GLU A O 1
ATOM 2094 N N . LYS A 1 268 ? -6.035 6.332 20.103 1.00 91.69 268 LYS A N 1
ATOM 2095 C CA . LYS A 1 268 ? -4.840 6.537 20.918 1.00 91.69 268 LYS A CA 1
ATOM 2096 C C . LYS A 1 268 ? -5.170 7.183 22.259 1.00 91.69 268 LYS A C 1
ATOM 2098 O O . LYS A 1 268 ? -4.693 6.703 23.281 1.00 91.69 268 LYS A O 1
ATOM 2103 N N . THR A 1 269 ? -6.007 8.222 22.296 1.00 90.75 269 THR A N 1
ATOM 2104 C CA . THR A 1 269 ? -6.406 8.830 23.573 1.00 90.75 269 THR A CA 1
ATOM 2105 C C . THR A 1 269 ? -7.206 7.876 24.453 1.00 90.75 269 THR A C 1
ATOM 2107 O O . THR A 1 269 ? -7.020 7.901 25.666 1.00 90.75 269 THR A O 1
ATOM 2110 N N . PHE A 1 270 ? -8.053 7.012 23.889 1.00 87.94 270 PHE A N 1
ATOM 2111 C CA . PHE A 1 270 ? -8.769 5.993 24.655 1.00 87.94 270 PHE A CA 1
ATOM 2112 C C . PHE A 1 270 ? -7.828 4.898 25.158 1.00 87.94 270 PHE A C 1
ATOM 2114 O O . PHE A 1 270 ? -7.950 4.485 26.307 1.00 87.94 270 PHE A O 1
ATOM 2121 N N . ASN A 1 271 ? -6.835 4.506 24.364 1.00 85.38 271 ASN A N 1
ATOM 2122 C CA . ASN A 1 271 ? -5.812 3.544 24.765 1.00 85.38 271 ASN A CA 1
ATOM 2123 C C . ASN A 1 271 ? -4.856 4.105 25.834 1.00 85.38 271 ASN A C 1
ATOM 2125 O O . ASN A 1 271 ? -4.444 3.376 26.735 1.00 85.38 271 ASN A O 1
ATOM 2129 N N . GLU A 1 272 ? -4.516 5.394 25.763 1.00 85.38 272 GLU A N 1
ATOM 2130 C CA . GLU A 1 272 ? -3.654 6.075 26.739 1.00 85.38 272 GLU A CA 1
ATOM 2131 C C . GLU A 1 272 ? -4.394 6.439 28.032 1.00 85.38 272 GLU A C 1
ATOM 2133 O O . GLU A 1 272 ? -3.839 6.320 29.125 1.00 85.38 272 GLU A O 1
ATOM 2138 N N . ARG A 1 273 ? -5.636 6.926 27.920 1.00 78.88 273 ARG A N 1
ATOM 2139 C CA . ARG A 1 273 ? -6.435 7.415 29.054 1.00 78.88 273 ARG A CA 1
ATOM 2140 C C . ARG A 1 273 ? -7.239 6.311 29.713 1.00 78.88 273 ARG A C 1
ATOM 2142 O O . ARG A 1 273 ? -7.445 6.340 30.928 1.00 78.88 273 ARG A O 1
ATOM 2149 N N . GLY A 1 274 ? -7.711 5.357 28.918 1.00 68.06 274 GLY A N 1
ATOM 2150 C CA . GLY A 1 274 ? -8.212 4.101 29.425 1.00 68.06 274 GLY A CA 1
ATOM 2151 C C . GLY A 1 274 ? -7.101 3.489 30.250 1.00 68.06 274 GLY A C 1
ATOM 2152 O O . GLY A 1 274 ? -5.941 3.456 29.848 1.00 68.06 274 GLY A O 1
ATOM 2153 N N . SER A 1 275 ? -7.444 2.981 31.422 1.00 67.56 275 SER A N 1
ATOM 2154 C CA . SER A 1 275 ? -6.524 2.210 32.240 1.00 67.56 275 SER A CA 1
ATOM 2155 C C . SER A 1 275 ? -6.092 0.921 31.535 1.00 67.56 275 SER A C 1
ATOM 2157 O O . SER A 1 275 ? -5.748 -0.002 32.235 1.00 67.56 275 SER A O 1
ATOM 2159 N N . MET A 1 276 ? -6.106 0.810 30.201 1.00 67.81 276 MET A N 1
ATOM 2160 C CA . MET A 1 276 ? -5.781 -0.380 29.425 1.00 67.81 276 MET A CA 1
ATOM 2161 C C . MET A 1 276 ? -4.386 -0.881 29.766 1.00 67.81 276 MET A C 1
ATOM 2163 O O . MET A 1 276 ? -4.247 -2.042 30.094 1.00 67.81 276 MET A O 1
ATOM 2167 N N . GLN A 1 277 ? -3.384 0.001 29.854 1.00 68.81 277 GLN A N 1
ATOM 2168 C CA . GLN A 1 277 ? -2.044 -0.397 30.305 1.00 68.81 277 GLN A CA 1
ATOM 2169 C C . GLN A 1 277 ? -2.061 -0.923 31.747 1.00 68.81 277 GLN A C 1
ATOM 2171 O O . GLN A 1 277 ? -1.381 -1.891 32.072 1.00 68.81 277 GLN A O 1
ATOM 2176 N N . VAL A 1 278 ? -2.868 -0.313 32.621 1.00 71.31 278 VAL A N 1
ATOM 2177 C CA . VAL A 1 278 ? -3.038 -0.760 34.011 1.00 71.31 278 VAL A CA 1
ATOM 2178 C C . VAL A 1 278 ? -3.855 -2.054 34.076 1.00 71.31 278 VAL A C 1
ATOM 2180 O O . VAL A 1 278 ? -3.531 -2.920 34.872 1.00 71.31 278 VAL A O 1
ATOM 2183 N N . LYS A 1 279 ? -4.870 -2.225 33.228 1.00 69.19 279 LYS A N 1
ATOM 2184 C CA . LYS A 1 279 ? -5.679 -3.425 33.061 1.00 69.19 279 LYS A CA 1
ATOM 2185 C C . LYS A 1 279 ? -4.782 -4.522 32.547 1.00 69.19 279 LYS A C 1
ATOM 2187 O O . LYS A 1 279 ? -4.704 -5.490 33.256 1.00 69.19 279 LYS A O 1
ATOM 2192 N N . ASP A 1 280 ? -4.016 -4.344 31.480 1.00 70.25 280 ASP A N 1
ATOM 2193 C CA . ASP A 1 280 ? -3.036 -5.317 30.992 1.00 70.25 280 ASP A CA 1
ATOM 2194 C C . ASP A 1 280 ? -2.007 -5.693 32.061 1.00 70.25 280 ASP A C 1
ATOM 2196 O O . ASP A 1 280 ? -1.707 -6.876 32.234 1.00 70.25 280 ASP A O 1
ATOM 2200 N N . CYS A 1 281 ? -1.530 -4.727 32.857 1.00 68.50 281 CYS A N 1
ATOM 2201 C CA . CYS A 1 281 ? -0.691 -5.018 34.025 1.00 68.50 281 CYS A CA 1
ATOM 2202 C C . CYS A 1 281 ? -1.428 -5.829 35.112 1.00 68.50 281 CYS A C 1
ATOM 2204 O O . CYS A 1 281 ? -0.796 -6.612 35.817 1.00 68.50 281 CYS A O 1
ATOM 2206 N N . LEU A 1 282 ? -2.740 -5.635 35.280 1.00 70.50 282 LEU A N 1
ATOM 2207 C CA . LEU A 1 282 ? -3.574 -6.291 36.297 1.00 70.50 282 LEU A CA 1
ATOM 2208 C C . LEU A 1 282 ? -4.165 -7.635 35.836 1.00 70.50 282 LEU A C 1
ATOM 2210 O O . LEU A 1 282 ? -4.311 -8.545 36.646 1.00 70.50 282 LEU A O 1
ATOM 2214 N N . THR A 1 283 ? -4.523 -7.765 34.562 1.00 74.69 283 THR A N 1
ATOM 2215 C CA . THR A 1 283 ? -5.109 -8.944 33.921 1.00 74.69 283 THR A CA 1
ATOM 2216 C C . THR A 1 283 ? -4.030 -9.889 33.426 1.00 74.69 283 THR A C 1
ATOM 2218 O O . THR A 1 283 ? -4.340 -11.051 33.178 1.00 74.69 283 THR A O 1
ATOM 2221 N N . LEU A 1 284 ? -2.774 -9.423 33.325 1.00 69.94 284 LEU A N 1
ATOM 2222 C CA . LEU A 1 284 ? -1.636 -10.201 32.834 1.00 69.94 284 LEU A CA 1
ATOM 2223 C C . LEU A 1 284 ? -1.992 -10.902 31.513 1.00 69.94 284 LEU A C 1
ATOM 2225 O O . LEU A 1 284 ? -1.706 -12.085 31.326 1.00 69.94 284 LEU A O 1
ATOM 2229 N N . SER A 1 285 ? -2.657 -10.162 30.619 1.00 69.88 285 SER A N 1
ATOM 2230 C CA . SER A 1 285 ? -3.242 -10.656 29.364 1.00 69.88 285 SER A CA 1
ATOM 2231 C C . SER A 1 285 ? -2.206 -11.379 28.496 1.00 69.88 285 SER A C 1
ATOM 2233 O O . SER A 1 285 ? -2.526 -12.341 27.801 1.00 69.88 285 SER A O 1
ATOM 2235 N N . ASP A 1 286 ? -0.944 -10.943 28.582 1.00 71.62 286 ASP A N 1
ATOM 2236 C CA . ASP A 1 286 ? 0.181 -11.526 27.867 1.00 71.62 286 ASP A CA 1
ATOM 2237 C C . ASP A 1 286 ? 0.846 -12.676 28.652 1.00 71.62 286 ASP A C 1
ATOM 2239 O O . ASP A 1 286 ? 1.665 -12.441 29.554 1.00 71.62 286 ASP A O 1
ATOM 2243 N N . PRO A 1 287 ? 0.659 -13.949 28.243 1.00 70.25 287 PRO A N 1
ATOM 2244 C CA . PRO A 1 287 ? 1.283 -15.099 28.904 1.00 70.25 287 PRO A CA 1
ATOM 2245 C C . PRO A 1 287 ? 2.815 -15.105 28.781 1.00 70.25 287 PRO A C 1
ATOM 2247 O O . PRO A 1 287 ? 3.495 -15.872 29.461 1.00 70.25 287 PRO A O 1
ATOM 2250 N N . LYS A 1 288 ? 3.388 -14.264 27.909 1.00 69.50 288 LYS A N 1
ATOM 2251 C CA . LYS A 1 288 ? 4.840 -14.081 27.776 1.00 69.50 288 LYS A CA 1
ATOM 2252 C C . LYS A 1 288 ? 5.419 -13.200 28.883 1.00 69.50 288 LYS A C 1
ATOM 2254 O O . LYS A 1 288 ? 6.546 -13.449 29.298 1.00 69.50 288 LYS A O 1
ATOM 2259 N N . GLN A 1 289 ? 4.667 -12.217 29.377 1.00 65.50 289 GLN A N 1
ATOM 2260 C CA . GLN A 1 289 ? 5.111 -11.369 30.486 1.00 65.50 289 GLN A CA 1
ATOM 2261 C C . GLN A 1 289 ? 5.069 -12.144 31.813 1.00 65.50 289 GLN A C 1
ATOM 2263 O O . GLN A 1 289 ? 6.003 -12.053 32.608 1.00 65.50 289 GLN A O 1
ATOM 2268 N N . LEU A 1 290 ? 4.082 -13.034 31.967 1.00 64.75 290 LEU A N 1
ATOM 2269 C CA . LEU A 1 290 ? 3.979 -14.008 33.065 1.00 64.75 290 LEU A CA 1
ATOM 2270 C C . LEU A 1 290 ? 5.193 -14.946 33.203 1.00 64.75 290 LEU A C 1
ATOM 2272 O O . LEU A 1 290 ? 5.484 -15.414 34.302 1.00 64.75 290 LEU A O 1
ATOM 2276 N N . ARG A 1 291 ? 5.927 -15.217 32.112 1.00 63.00 291 ARG A N 1
ATOM 2277 C CA . ARG A 1 291 ? 7.135 -16.070 32.138 1.00 63.00 291 ARG A CA 1
ATOM 2278 C C . ARG A 1 291 ? 8.353 -15.395 32.768 1.00 63.00 291 ARG A C 1
ATOM 2280 O O . ARG A 1 291 ? 9.330 -16.076 33.058 1.00 63.00 291 ARG A O 1
ATOM 2287 N N . HIS A 1 292 ? 8.329 -14.074 32.935 1.00 58.03 292 HIS A N 1
ATOM 2288 C CA . HIS A 1 292 ? 9.462 -13.304 33.457 1.00 58.03 292 HIS A CA 1
ATOM 2289 C C . HIS A 1 292 ? 9.127 -12.515 34.725 1.00 58.03 292 HIS A C 1
ATOM 2291 O O . HIS A 1 292 ? 10.015 -11.906 35.327 1.00 58.03 292 HIS A O 1
ATOM 2297 N N . THR A 1 293 ? 7.875 -12.549 35.185 1.00 56.78 293 THR A N 1
ATOM 2298 C CA . THR A 1 293 ? 7.510 -12.034 36.501 1.00 56.78 293 THR A CA 1
ATOM 2299 C C . THR A 1 293 ? 8.050 -12.967 37.583 1.00 56.78 293 THR A C 1
ATOM 2301 O O . THR A 1 293 ? 7.432 -13.956 37.957 1.00 56.78 293 THR A O 1
ATOM 2304 N N . TRP A 1 294 ? 9.211 -12.601 38.130 1.00 52.94 294 TRP A N 1
ATOM 2305 C CA . TRP A 1 294 ? 9.898 -13.211 39.281 1.00 52.94 294 TRP A CA 1
ATOM 2306 C C . TRP A 1 294 ? 8.968 -13.705 40.409 1.00 52.94 294 TRP A C 1
ATOM 2308 O O . TRP A 1 294 ? 9.289 -14.651 41.125 1.00 52.94 294 TRP A O 1
ATOM 2318 N N . TYR A 1 295 ? 7.827 -13.045 40.618 1.00 53.16 295 TYR A N 1
ATOM 2319 C CA . TYR A 1 295 ? 6.916 -13.335 41.723 1.00 53.16 295 TYR A CA 1
ATOM 2320 C C . TYR A 1 295 ? 5.943 -14.492 41.477 1.00 53.16 295 TYR A C 1
ATOM 2322 O O . TYR A 1 295 ? 5.567 -15.144 42.449 1.00 53.16 295 TYR A O 1
ATOM 2330 N N . THR A 1 296 ? 5.570 -14.790 40.230 1.00 53.41 296 THR A N 1
ATOM 2331 C CA . THR A 1 296 ? 4.728 -15.959 39.914 1.00 53.41 296 THR A CA 1
ATOM 2332 C C . THR A 1 296 ? 5.545 -17.249 39.907 1.00 53.41 296 THR A C 1
ATOM 2334 O O . THR A 1 296 ? 5.056 -18.287 40.340 1.00 53.41 296 THR A O 1
ATOM 2337 N N . ASP A 1 297 ? 6.823 -17.157 39.537 1.00 50.25 297 ASP A N 1
ATOM 2338 C CA . ASP A 1 297 ? 7.757 -18.289 39.470 1.00 50.25 297 ASP A CA 1
ATOM 2339 C C . ASP A 1 297 ? 8.393 -18.639 40.829 1.00 50.25 297 ASP A C 1
ATOM 2341 O O . ASP A 1 297 ? 9.021 -19.679 41.005 1.00 50.25 297 ASP A O 1
ATOM 2345 N N . LYS A 1 298 ? 8.203 -17.792 41.849 1.00 50.62 298 LYS A N 1
ATOM 2346 C CA . LYS A 1 298 ? 8.764 -18.011 43.194 1.00 50.62 298 LYS A CA 1
ATOM 2347 C C . LYS A 1 298 ? 8.161 -19.226 43.913 1.00 50.62 298 LYS A C 1
ATOM 2349 O O . LYS A 1 298 ? 8.745 -19.706 44.883 1.00 50.62 298 LYS A O 1
ATOM 2354 N N . PHE A 1 299 ? 7.003 -19.700 43.451 1.00 50.97 299 PHE A N 1
ATOM 2355 C CA . PHE A 1 299 ? 6.352 -20.920 43.933 1.00 50.97 299 PHE A CA 1
ATOM 2356 C C . PHE A 1 299 ? 6.366 -22.059 42.908 1.00 50.97 299 PHE A C 1
ATOM 2358 O O . PHE A 1 299 ? 5.920 -23.160 43.237 1.00 50.97 299 PHE A O 1
ATOM 2365 N N . ASP A 1 300 ? 6.918 -21.847 41.708 1.00 50.62 300 ASP A N 1
ATOM 2366 C CA . ASP A 1 300 ? 7.220 -22.952 40.809 1.00 50.62 300 ASP A CA 1
ATOM 2367 C C . ASP A 1 300 ? 8.536 -23.590 41.273 1.00 50.62 300 ASP A C 1
ATOM 2369 O O . ASP A 1 300 ? 9.640 -23.076 41.084 1.00 50.62 300 ASP A O 1
ATOM 2373 N N . ALA A 1 301 ? 8.419 -24.736 41.944 1.00 52.03 301 ALA A N 1
ATOM 2374 C CA . ALA A 1 301 ? 9.549 -25.486 42.488 1.00 52.03 301 ALA A CA 1
ATOM 2375 C C . ALA A 1 301 ? 10.575 -25.920 41.415 1.00 52.03 301 ALA A C 1
ATOM 2377 O O . ALA A 1 301 ? 11.639 -26.444 41.756 1.00 52.03 301 ALA A O 1
ATOM 2378 N N . THR A 1 302 ? 10.287 -25.712 40.125 1.00 55.19 302 THR A N 1
ATOM 2379 C CA . THR A 1 302 ? 11.220 -25.972 39.025 1.00 55.19 302 THR A CA 1
ATOM 2380 C C . THR A 1 302 ? 12.175 -24.808 38.717 1.00 55.19 302 THR A C 1
ATOM 2382 O O . THR A 1 302 ? 13.273 -25.068 38.212 1.00 55.19 302 THR A O 1
ATOM 2385 N N . ALA A 1 303 ? 11.843 -23.569 39.103 1.00 52.31 303 ALA A N 1
ATOM 2386 C CA . ALA A 1 303 ? 12.625 -22.357 38.819 1.00 52.31 303 ALA A CA 1
ATOM 2387 C C . ALA A 1 303 ? 13.852 -22.160 39.735 1.00 52.31 303 ALA A C 1
ATOM 2389 O O . ALA A 1 303 ? 14.734 -21.343 39.465 1.00 52.31 303 ALA A O 1
ATOM 2390 N N . TRP A 1 304 ? 13.988 -22.962 40.797 1.00 49.12 304 TRP A N 1
ATOM 2391 C CA . TRP A 1 304 ? 15.102 -22.848 41.751 1.00 49.12 304 TRP A CA 1
ATOM 2392 C C . TRP A 1 304 ? 16.467 -23.328 41.205 1.00 49.12 304 TRP A C 1
ATOM 2394 O O . TRP A 1 304 ? 17.460 -23.319 41.929 1.00 49.12 304 TRP A O 1
ATOM 2404 N N . ASN A 1 305 ? 16.559 -23.738 39.936 1.00 50.97 305 ASN A N 1
ATOM 2405 C CA . ASN A 1 305 ? 17.787 -24.296 39.353 1.00 50.97 305 ASN A CA 1
ATOM 2406 C C . ASN A 1 305 ? 18.514 -23.398 38.332 1.00 50.97 305 ASN A C 1
ATOM 2408 O O . ASN A 1 305 ? 19.562 -23.813 37.834 1.00 50.97 305 ASN A O 1
ATOM 2412 N N . ASP A 1 306 ? 18.038 -22.181 38.043 1.00 51.41 306 ASP A N 1
ATOM 2413 C CA . ASP A 1 306 ? 18.580 -21.374 36.930 1.00 51.41 306 ASP A CA 1
ATOM 2414 C C . ASP A 1 306 ? 19.680 -20.354 37.295 1.00 51.41 306 ASP A C 1
ATOM 2416 O O . ASP A 1 306 ? 20.306 -19.779 36.406 1.00 51.41 306 ASP A O 1
ATOM 2420 N N . TYR A 1 307 ? 20.052 -20.202 38.571 1.00 49.97 307 TYR A N 1
ATOM 2421 C CA . TYR A 1 307 ? 21.164 -19.318 38.981 1.00 49.97 307 TYR A CA 1
ATOM 2422 C C . TYR A 1 307 ? 22.558 -19.980 38.971 1.00 49.97 307 TYR A C 1
ATOM 2424 O O . TYR A 1 307 ? 23.448 -19.580 39.721 1.00 49.97 307 TYR A O 1
ATOM 2432 N N . GLY A 1 308 ? 22.791 -20.976 38.106 1.00 53.12 308 GLY A N 1
ATOM 2433 C CA . GLY A 1 308 ? 24.142 -21.536 37.929 1.00 53.12 308 GLY A CA 1
ATOM 2434 C C . GLY A 1 308 ? 24.259 -22.920 37.289 1.00 53.12 308 GLY A C 1
ATOM 2435 O O . GLY A 1 308 ? 25.379 -23.393 37.089 1.00 53.12 308 GLY A O 1
ATOM 2436 N N . ALA A 1 309 ? 23.157 -23.591 36.950 1.00 49.44 309 ALA A N 1
ATOM 2437 C CA . ALA A 1 309 ? 23.234 -24.870 36.254 1.00 49.44 309 ALA A CA 1
ATOM 2438 C C . ALA A 1 309 ? 23.495 -24.658 34.754 1.00 49.44 309 ALA A C 1
ATOM 2440 O O . ALA A 1 309 ? 22.812 -23.889 34.082 1.00 49.44 309 ALA A O 1
ATOM 2441 N N . ALA A 1 310 ? 24.487 -25.366 34.208 1.00 51.66 310 ALA A N 1
ATOM 2442 C CA . ALA A 1 310 ? 24.708 -25.417 32.766 1.00 51.66 310 ALA A CA 1
ATOM 2443 C C . ALA A 1 310 ? 23.399 -25.810 32.045 1.00 51.66 310 ALA A C 1
ATOM 2445 O O . ALA A 1 310 ? 22.724 -26.739 32.503 1.00 51.66 310 ALA A O 1
ATOM 2446 N N . PRO A 1 311 ? 23.044 -25.160 30.918 1.00 54.12 311 PRO A N 1
ATOM 2447 C CA . PRO A 1 311 ? 21.779 -25.415 30.238 1.00 54.12 311 PRO A CA 1
ATOM 2448 C C . PRO A 1 311 ? 21.638 -26.906 29.921 1.00 54.12 311 PRO A C 1
ATOM 2450 O O . PRO A 1 311 ? 22.571 -27.543 29.414 1.00 54.12 311 PRO A O 1
ATOM 2453 N N . ARG A 1 312 ? 20.470 -27.483 30.239 1.00 52.97 312 ARG A N 1
ATOM 2454 C CA . ARG A 1 312 ? 20.190 -28.908 30.016 1.00 52.97 312 ARG A CA 1
ATOM 2455 C C . ARG A 1 312 ? 20.424 -29.242 28.540 1.00 52.97 312 ARG A C 1
ATOM 2457 O O . ARG A 1 312 ? 19.680 -28.809 27.665 1.00 52.97 312 ARG A O 1
ATOM 2464 N N . ARG A 1 313 ? 21.425 -30.090 28.265 1.00 55.56 313 ARG A N 1
ATOM 2465 C CA . ARG A 1 313 ? 21.802 -30.563 26.913 1.00 55.56 313 ARG A CA 1
ATOM 2466 C C . ARG A 1 313 ? 20.647 -31.196 26.115 1.00 55.56 313 ARG A C 1
ATOM 2468 O O . ARG A 1 313 ? 20.770 -31.349 24.905 1.00 55.56 313 ARG A O 1
ATOM 2475 N N . ALA A 1 314 ? 19.547 -31.566 26.769 1.00 51.25 314 ALA A N 1
ATOM 2476 C CA . ALA A 1 314 ? 18.412 -32.245 26.151 1.00 51.25 314 ALA A CA 1
ATOM 2477 C C . ALA A 1 314 ? 17.428 -31.313 25.410 1.00 51.25 314 ALA A C 1
ATOM 2479 O O . ALA A 1 314 ? 16.732 -31.789 24.521 1.00 51.25 314 ALA A O 1
ATOM 2480 N N . ALA A 1 315 ? 17.401 -30.004 25.695 1.00 50.47 315 ALA A N 1
ATOM 2481 C CA . ALA A 1 315 ? 16.478 -29.071 25.026 1.00 50.47 315 ALA A CA 1
ATOM 2482 C C . ALA A 1 315 ? 16.986 -28.556 23.658 1.00 50.47 315 ALA A C 1
ATOM 2484 O O . ALA A 1 315 ? 16.271 -27.875 22.933 1.00 50.47 315 ALA A O 1
ATOM 2485 N N . LEU A 1 316 ? 18.217 -28.906 23.271 1.00 50.56 316 LEU A N 1
ATOM 2486 C CA . LEU A 1 316 ? 18.895 -28.402 22.067 1.00 50.56 316 LEU A CA 1
ATOM 2487 C C . LEU A 1 316 ? 18.548 -29.142 20.764 1.00 50.56 316 LEU A C 1
ATOM 2489 O O . LEU A 1 316 ? 19.104 -28.805 19.722 1.00 50.56 316 LEU A O 1
ATOM 2493 N N . LYS A 1 317 ? 17.681 -30.164 20.790 1.00 55.28 317 LYS A N 1
ATOM 2494 C CA . LYS A 1 317 ? 17.448 -31.022 19.612 1.00 55.28 317 LYS A CA 1
ATOM 2495 C C . LYS A 1 317 ? 16.128 -30.821 18.871 1.00 55.28 317 LYS A C 1
ATOM 2497 O O . LYS A 1 317 ? 16.040 -31.312 17.752 1.00 55.28 317 LYS A O 1
ATOM 2502 N N . SER A 1 318 ? 15.133 -30.122 19.419 1.00 49.50 318 SER A N 1
ATOM 2503 C CA . SER A 1 318 ? 13.793 -30.105 18.802 1.00 49.50 318 SER A CA 1
ATOM 2504 C C . SER A 1 318 ? 13.205 -28.731 18.499 1.00 49.50 318 SER A C 1
ATOM 2506 O O . SER A 1 318 ? 12.095 -28.674 17.982 1.00 49.50 318 SER A O 1
ATOM 2508 N N . MET A 1 319 ? 13.912 -27.630 18.760 1.00 46.06 319 MET A N 1
ATOM 2509 C CA . MET A 1 319 ? 13.398 -26.297 18.438 1.00 46.06 319 MET A CA 1
ATOM 2510 C C . MET A 1 319 ? 14.145 -25.740 17.227 1.00 46.06 319 MET A C 1
ATOM 2512 O O . MET A 1 319 ? 15.302 -25.326 17.307 1.00 46.06 319 MET A O 1
ATOM 2516 N N . GLN A 1 320 ? 13.487 -25.841 16.077 1.00 53.97 320 GLN A N 1
ATOM 2517 C CA . GLN A 1 320 ? 13.944 -25.384 14.772 1.00 53.97 320 GLN A CA 1
ATOM 2518 C C . GLN A 1 320 ? 14.389 -23.909 14.820 1.00 53.97 320 GLN A C 1
ATOM 2520 O O . GLN A 1 320 ? 13.587 -22.989 14.844 1.00 53.97 320 GLN A O 1
ATOM 2525 N N . GLN A 1 321 ? 15.704 -23.709 14.888 1.00 54.22 321 GLN A N 1
ATOM 2526 C CA . GLN A 1 321 ? 16.513 -22.841 14.023 1.00 54.22 321 GLN A CA 1
ATOM 2527 C C . GLN A 1 321 ? 15.975 -21.458 13.586 1.00 54.22 321 GLN A C 1
ATOM 2529 O O . GLN A 1 321 ? 16.263 -21.015 12.480 1.00 54.22 321 GLN A O 1
ATOM 2534 N N . SER A 1 322 ? 15.360 -20.685 14.475 1.00 51.50 322 SER A N 1
ATOM 2535 C CA . SER A 1 322 ? 15.450 -19.216 14.417 1.00 51.50 322 SER A CA 1
ATOM 2536 C C . SER A 1 322 ? 16.313 -18.734 15.580 1.00 51.50 322 SER A C 1
ATOM 2538 O O . SER A 1 322 ? 15.845 -18.133 16.546 1.00 51.50 322 SER A O 1
ATOM 2540 N N . GLY A 1 323 ? 17.593 -19.112 15.546 1.00 54.81 323 GLY A N 1
ATOM 2541 C CA . GLY A 1 323 ? 18.547 -18.729 16.576 1.00 54.81 323 GLY A CA 1
ATOM 2542 C C . GLY A 1 323 ? 18.637 -17.210 16.645 1.00 54.81 323 GLY A C 1
ATOM 2543 O O . GLY A 1 323 ? 19.012 -16.575 15.660 1.00 54.81 323 GLY A O 1
ATOM 2544 N N . SER A 1 324 ? 18.309 -16.646 17.811 1.00 70.12 324 SER A N 1
ATOM 2545 C CA . SER A 1 324 ? 18.628 -15.261 18.164 1.00 70.12 324 SER A CA 1
ATOM 2546 C C . SER A 1 324 ? 20.026 -14.911 17.642 1.00 70.12 324 SER A C 1
ATOM 2548 O O . SER A 1 324 ? 20.952 -15.726 17.696 1.00 70.12 324 SER A O 1
ATOM 2550 N N . ARG A 1 325 ? 20.194 -13.692 17.127 1.00 69.75 325 ARG A N 1
ATOM 2551 C CA . ARG A 1 325 ? 21.467 -13.169 16.609 1.00 69.75 325 ARG A CA 1
ATOM 2552 C C . ARG A 1 325 ? 22.642 -13.423 17.571 1.00 69.75 325 ARG A C 1
ATOM 2554 O O . ARG A 1 325 ? 23.761 -13.669 17.128 1.00 69.75 325 ARG A O 1
ATOM 2561 N N . GLU A 1 326 ? 22.386 -13.446 18.876 1.00 66.88 326 GLU A N 1
ATOM 2562 C CA . GLU A 1 326 ? 23.369 -13.778 19.913 1.00 66.88 326 GLU A CA 1
ATOM 2563 C C . GLU A 1 326 ? 23.826 -15.243 19.870 1.00 66.88 326 GLU A C 1
ATOM 2565 O O . GLU A 1 326 ? 25.010 -15.533 20.053 1.00 66.88 326 GLU A O 1
ATOM 2570 N N . HIS A 1 327 ? 22.921 -16.171 19.554 1.00 77.06 327 HIS A N 1
ATOM 2571 C CA 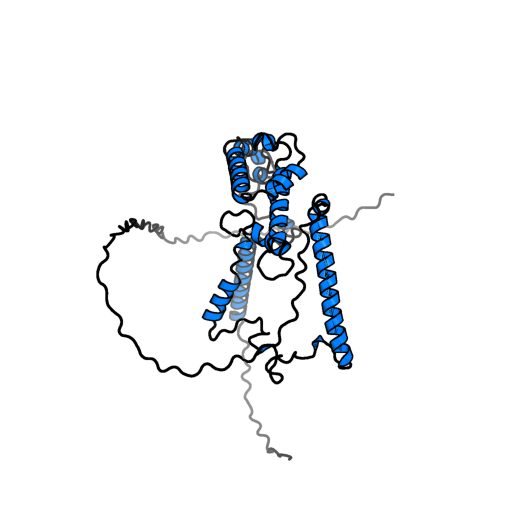. HIS A 1 327 ? 23.244 -17.578 19.333 1.00 77.06 327 HIS A CA 1
ATOM 2572 C C . HIS A 1 327 ? 24.107 -17.767 18.079 1.00 77.06 327 HIS A C 1
ATOM 2574 O O . HIS A 1 327 ? 25.088 -18.507 18.107 1.00 77.06 327 HIS A O 1
ATOM 2580 N N . LEU A 1 328 ? 23.825 -17.037 16.995 1.00 79.94 328 LEU A N 1
ATOM 2581 C CA . LEU A 1 328 ? 24.686 -17.060 15.807 1.00 79.94 328 LEU A CA 1
ATOM 2582 C C . LEU A 1 328 ? 26.086 -16.502 16.104 1.00 79.94 328 LEU A C 1
ATOM 2584 O O . LEU A 1 328 ? 27.081 -17.057 15.632 1.00 79.94 328 LEU A O 1
ATOM 2588 N N . PHE A 1 329 ? 26.194 -15.453 16.925 1.00 80.12 329 PHE A N 1
ATOM 2589 C CA . PHE A 1 329 ? 27.495 -14.941 17.362 1.00 80.12 329 PHE A CA 1
ATOM 2590 C C . PHE A 1 329 ? 28.245 -15.912 18.276 1.00 80.12 329 PHE A C 1
ATOM 2592 O O . PHE A 1 329 ? 29.468 -16.023 18.156 1.00 80.12 329 PHE A O 1
ATOM 2599 N N . SER A 1 330 ? 27.555 -16.627 19.166 1.00 80.31 330 SER A N 1
ATOM 2600 C CA . SER A 1 330 ? 28.198 -17.620 20.031 1.00 80.31 330 SER A CA 1
ATOM 2601 C C . SER A 1 330 ? 28.691 -18.826 19.228 1.00 80.31 330 SER A C 1
ATOM 2603 O O . SER A 1 330 ? 29.843 -19.227 19.395 1.00 80.31 330 SER A O 1
ATOM 2605 N N . LEU A 1 331 ? 27.898 -19.323 18.273 1.00 80.12 331 LEU A N 1
ATOM 2606 C CA . LEU A 1 331 ? 28.319 -20.369 17.338 1.00 80.12 331 LEU A CA 1
ATOM 2607 C C . LEU A 1 331 ? 29.516 -19.928 16.489 1.00 80.12 331 LEU A C 1
ATOM 2609 O O . LEU A 1 331 ? 30.465 -20.697 16.332 1.00 80.12 331 LEU A O 1
ATOM 2613 N N . ARG A 1 332 ? 29.525 -18.680 15.999 1.00 85.75 332 ARG A N 1
ATOM 2614 C CA . ARG A 1 332 ? 30.658 -18.134 15.236 1.00 85.75 332 ARG A CA 1
ATOM 2615 C C . ARG A 1 332 ? 31.927 -18.057 16.096 1.00 85.75 332 ARG A C 1
ATOM 2617 O O . ARG A 1 332 ? 32.979 -18.509 15.656 1.00 85.75 332 ARG A O 1
ATOM 2624 N N . LYS A 1 333 ? 31.821 -17.614 17.357 1.00 90.00 333 LYS A N 1
ATOM 2625 C CA . LYS A 1 333 ? 32.943 -17.625 18.318 1.00 90.00 333 LYS A CA 1
ATOM 2626 C C . LYS A 1 333 ? 33.466 -19.037 18.602 1.00 90.00 333 LYS A C 1
ATOM 2628 O O . LYS A 1 333 ? 34.678 -19.219 18.705 1.00 90.00 333 LYS A O 1
ATOM 2633 N N . ILE A 1 334 ? 32.583 -20.029 18.733 1.00 87.50 334 ILE A N 1
ATOM 2634 C CA . ILE A 1 334 ? 32.980 -21.431 18.942 1.00 87.50 334 ILE A CA 1
ATOM 2635 C C . ILE A 1 334 ? 33.728 -21.955 17.711 1.00 87.50 334 ILE A C 1
ATOM 2637 O O . ILE A 1 334 ? 34.824 -22.494 17.855 1.00 87.50 334 ILE A O 1
ATOM 2641 N N . ALA A 1 335 ? 33.193 -21.722 16.510 1.00 88.31 335 ALA A N 1
ATOM 2642 C CA . ALA A 1 335 ? 33.825 -22.134 15.259 1.00 88.31 335 ALA A CA 1
ATOM 2643 C C . ALA A 1 335 ? 35.210 -21.489 15.064 1.00 88.31 335 ALA A C 1
ATOM 2645 O O . ALA A 1 335 ? 36.165 -22.175 14.692 1.00 88.31 335 ALA A O 1
ATOM 2646 N N . ASP A 1 336 ? 35.351 -20.197 15.376 1.00 88.94 336 ASP A N 1
ATOM 2647 C CA . ASP A 1 336 ? 36.637 -19.497 15.318 1.00 88.94 336 ASP A CA 1
ATOM 2648 C C . ASP A 1 336 ? 37.636 -20.065 16.335 1.00 88.94 336 ASP A C 1
ATOM 2650 O O . ASP A 1 336 ? 38.805 -20.291 16.005 1.00 88.94 336 ASP A O 1
ATOM 2654 N N . ARG A 1 337 ? 37.180 -20.379 17.555 1.00 90.56 337 ARG A N 1
ATOM 2655 C CA . ARG A 1 337 ? 38.015 -21.021 18.579 1.00 90.56 337 ARG A CA 1
ATOM 2656 C C . ARG A 1 337 ? 38.518 -22.387 18.114 1.00 90.56 337 ARG A C 1
ATOM 2658 O O . ARG A 1 337 ? 39.705 -22.681 18.260 1.00 90.56 337 ARG A O 1
ATOM 2665 N N . ASP A 1 338 ? 37.646 -23.196 17.523 1.00 88.50 338 ASP A N 1
ATOM 2666 C CA . ASP A 1 338 ? 37.990 -24.533 17.040 1.00 88.50 338 ASP A CA 1
ATOM 2667 C C . ASP A 1 338 ? 38.940 -24.470 15.836 1.00 88.50 338 ASP A C 1
ATOM 2669 O O . ASP A 1 338 ? 39.904 -25.240 15.758 1.00 88.50 338 ASP A O 1
ATOM 2673 N N . ARG A 1 339 ? 38.754 -23.491 14.941 1.00 90.62 339 ARG A N 1
ATOM 2674 C CA . ARG A 1 339 ? 39.671 -23.223 13.823 1.00 90.62 339 ARG A CA 1
ATOM 2675 C C . ARG A 1 339 ? 41.059 -22.816 14.318 1.00 90.62 339 ARG A C 1
ATOM 2677 O O . ARG A 1 339 ? 42.063 -23.345 13.834 1.00 90.62 339 ARG A O 1
ATOM 2684 N N . CYS A 1 340 ? 41.130 -21.930 15.310 1.00 87.12 340 CYS A N 1
ATOM 2685 C CA . CYS A 1 340 ? 42.383 -21.531 15.953 1.00 87.12 340 CYS A CA 1
ATOM 2686 C C . CYS A 1 340 ? 43.069 -22.716 16.650 1.00 87.12 340 CYS A C 1
ATOM 2688 O O . CYS A 1 340 ? 44.271 -22.931 16.466 1.00 87.12 340 CYS A O 1
ATOM 2690 N N . ALA A 1 341 ? 42.313 -23.545 17.375 1.00 90.88 341 ALA A N 1
ATOM 2691 C CA . ALA A 1 341 ? 42.832 -24.752 18.014 1.00 90.88 341 ALA A CA 1
ATOM 2692 C C . ALA A 1 341 ? 43.369 -25.767 16.989 1.00 90.88 341 ALA A C 1
ATOM 2694 O O . ALA A 1 341 ? 44.429 -26.365 17.193 1.00 90.88 341 ALA A O 1
ATOM 2695 N N . ALA A 1 342 ? 42.688 -25.938 15.853 1.00 91.25 342 ALA A N 1
ATOM 2696 C CA . ALA A 1 342 ? 43.146 -26.797 14.765 1.00 91.25 342 ALA A CA 1
ATOM 2697 C C . ALA A 1 342 ? 44.439 -26.274 14.116 1.00 91.25 342 ALA A C 1
ATOM 2699 O O . ALA A 1 342 ? 45.342 -27.062 13.818 1.00 91.25 342 ALA A O 1
ATOM 2700 N N . MET A 1 343 ? 44.571 -24.956 13.936 1.00 91.31 343 MET A N 1
ATOM 2701 C CA . MET A 1 343 ? 45.806 -24.347 13.432 1.00 91.31 343 MET A CA 1
ATOM 2702 C C . MET A 1 343 ? 46.980 -24.528 14.397 1.00 91.31 343 MET A C 1
ATOM 2704 O O . MET A 1 343 ? 48.081 -24.864 13.955 1.00 91.31 343 MET A O 1
ATOM 2708 N N . LEU A 1 344 ? 46.750 -24.390 15.705 1.00 90.19 344 LEU A N 1
ATOM 2709 C CA . LEU A 1 344 ? 47.767 -24.675 16.719 1.00 90.19 344 LEU A CA 1
ATOM 2710 C C . LEU A 1 344 ? 48.212 -26.141 16.663 1.00 90.19 344 LEU A C 1
ATOM 2712 O O . LEU A 1 344 ? 49.409 -26.404 16.576 1.00 90.19 344 LEU A O 1
ATOM 2716 N N . LYS A 1 345 ? 47.270 -27.090 16.583 1.00 89.75 345 LYS A N 1
ATOM 2717 C CA . LYS A 1 345 ? 47.583 -28.523 16.424 1.00 89.75 345 LYS A CA 1
ATOM 2718 C C . LYS A 1 345 ? 48.360 -28.834 15.142 1.00 89.75 345 LYS A C 1
ATOM 2720 O O . LYS A 1 345 ? 49.159 -29.764 15.126 1.00 89.75 345 LYS A O 1
ATOM 2725 N N . ARG A 1 346 ? 48.136 -28.093 14.050 1.00 86.25 346 ARG A N 1
ATOM 2726 C CA . ARG A 1 346 ? 48.924 -28.244 12.813 1.00 86.25 346 ARG A CA 1
ATOM 2727 C C . ARG A 1 346 ? 50.353 -27.733 12.979 1.00 86.25 346 ARG A C 1
ATOM 2729 O O . ARG A 1 346 ? 51.263 -28.365 12.460 1.00 86.25 346 ARG A O 1
ATOM 2736 N N . LYS A 1 347 ? 50.554 -26.630 13.707 1.00 84.94 347 LYS A N 1
ATOM 2737 C CA . LYS A 1 347 ? 51.890 -26.067 13.965 1.00 84.94 347 LYS A CA 1
ATOM 2738 C C . LYS A 1 347 ? 52.722 -26.912 14.931 1.00 84.94 347 LYS A C 1
ATOM 2740 O O . LYS A 1 347 ? 53.940 -26.920 14.803 1.00 84.94 347 LYS A O 1
ATOM 2745 N N . THR A 1 348 ? 52.089 -27.617 15.869 1.00 83.81 348 THR A N 1
ATOM 2746 C CA . THR A 1 348 ? 52.795 -28.483 16.827 1.00 83.81 348 THR A CA 1
ATOM 2747 C C . THR A 1 348 ? 53.147 -29.860 16.270 1.00 83.81 348 THR A C 1
ATOM 2749 O O . THR A 1 348 ? 53.950 -30.564 16.879 1.00 83.81 348 THR A O 1
ATOM 2752 N N . LYS A 1 349 ? 52.598 -30.263 15.115 1.00 85.31 349 LYS A N 1
ATOM 2753 C CA . LYS A 1 349 ? 53.042 -31.492 14.450 1.00 85.31 349 LYS A CA 1
ATOM 2754 C C . LYS A 1 349 ? 54.469 -31.286 13.924 1.00 85.31 349 LYS A C 1
ATOM 2756 O O . LYS A 1 349 ? 54.682 -30.346 13.154 1.00 85.31 349 LYS A O 1
ATOM 2761 N N . PRO A 1 350 ? 55.441 -32.135 14.311 1.00 80.56 350 PRO A N 1
ATOM 2762 C CA . PRO A 1 350 ? 56.794 -32.039 13.781 1.00 80.56 350 PRO A CA 1
ATOM 2763 C C . PRO A 1 3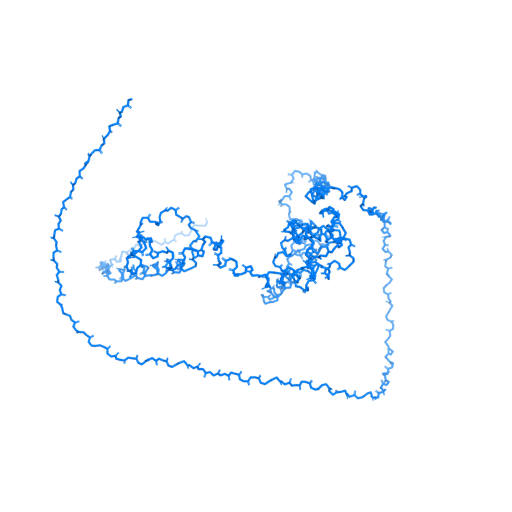50 ? 56.722 -32.153 12.259 1.00 80.56 350 PRO A C 1
ATOM 2765 O O . PRO A 1 350 ? 56.068 -33.055 11.729 1.00 80.56 350 PRO A O 1
ATOM 2768 N N . ARG A 1 351 ? 57.340 -31.198 11.552 1.00 76.88 351 ARG A N 1
ATOM 2769 C CA . ARG A 1 351 ? 57.370 -31.220 10.085 1.00 76.88 351 ARG A CA 1
ATOM 2770 C C . ARG A 1 351 ? 57.974 -32.556 9.641 1.00 76.88 351 ARG A C 1
ATOM 2772 O O . ARG A 1 351 ? 58.979 -32.962 10.231 1.00 76.88 351 ARG A O 1
ATOM 2779 N N . PRO A 1 352 ? 57.389 -33.239 8.640 1.00 77.06 352 PRO A N 1
ATOM 2780 C CA . PRO A 1 352 ? 57.987 -34.453 8.110 1.00 77.06 352 PRO A CA 1
ATOM 2781 C C . PRO A 1 352 ? 59.418 -34.120 7.687 1.00 77.06 352 PRO A C 1
ATOM 2783 O O . PRO A 1 352 ? 59.639 -33.178 6.923 1.00 77.06 352 PRO A O 1
ATOM 2786 N N . ARG A 1 353 ? 60.395 -34.834 8.256 1.00 76.19 353 ARG A N 1
ATOM 2787 C CA . ARG A 1 353 ? 61.790 -34.700 7.841 1.00 76.19 353 ARG A CA 1
ATOM 2788 C C . ARG A 1 353 ? 61.836 -35.122 6.380 1.00 76.19 353 ARG A C 1
ATOM 2790 O O . ARG A 1 353 ? 61.563 -36.279 6.076 1.00 76.19 353 ARG A O 1
ATOM 2797 N N . ILE A 1 354 ? 62.122 -34.171 5.494 1.00 74.38 354 ILE A N 1
ATOM 2798 C CA . ILE A 1 354 ? 62.397 -34.471 4.092 1.00 74.38 354 ILE A CA 1
ATOM 2799 C C . ILE A 1 354 ? 63.590 -35.432 4.121 1.00 74.38 354 ILE A C 1
ATOM 2801 O O . ILE A 1 354 ? 64.622 -35.063 4.695 1.00 74.38 354 ILE A O 1
ATOM 2805 N N . PRO A 1 355 ? 63.454 -36.668 3.610 1.00 69.62 355 PRO A N 1
ATOM 2806 C CA . PRO A 1 355 ? 64.596 -37.558 3.524 1.00 69.62 355 PRO A CA 1
ATOM 2807 C C . PRO A 1 355 ? 65.640 -36.839 2.674 1.00 69.62 355 PRO A C 1
ATOM 2809 O O . PRO A 1 355 ? 65.344 -36.420 1.555 1.00 69.62 355 PRO A O 1
ATOM 2812 N N . GLN A 1 356 ? 66.839 -36.638 3.220 1.00 70.62 356 GLN A N 1
ATOM 2813 C CA . GLN A 1 356 ? 67.983 -36.146 2.457 1.00 70.62 356 GLN A CA 1
ATOM 2814 C C . GLN A 1 356 ? 68.423 -37.262 1.503 1.00 70.62 356 GLN A C 1
ATOM 2816 O O . GLN A 1 356 ? 69.417 -37.942 1.730 1.00 70.62 356 GLN A O 1
ATOM 2821 N N . GLY A 1 357 ? 67.612 -37.519 0.477 1.00 58.19 357 GLY A N 1
ATOM 2822 C CA . GLY A 1 357 ? 67.980 -38.368 -0.640 1.00 58.19 357 GLY A CA 1
ATOM 2823 C C . GLY A 1 357 ? 68.990 -37.604 -1.479 1.00 58.19 357 GLY A C 1
ATOM 2824 O O . GLY A 1 357 ? 68.679 -36.526 -1.987 1.00 58.19 357 GLY A O 1
ATOM 2825 N N . SER A 1 358 ? 70.203 -38.140 -1.588 1.00 57.25 358 SER A N 1
ATOM 2826 C CA . SER A 1 358 ? 71.193 -37.669 -2.546 1.00 57.25 358 SER A CA 1
ATOM 2827 C C . SER A 1 358 ? 70.568 -37.696 -3.941 1.00 57.25 358 SER A C 1
ATOM 2829 O O . SER A 1 358 ? 70.195 -38.750 -4.457 1.00 57.25 358 SER A O 1
ATOM 2831 N N . MET A 1 359 ? 70.399 -36.522 -4.551 1.00 48.31 359 MET A N 1
ATOM 2832 C CA . MET A 1 359 ? 69.975 -36.435 -5.943 1.00 48.31 359 MET A CA 1
ATOM 2833 C C . MET A 1 359 ? 71.119 -36.943 -6.821 1.00 48.31 359 MET A C 1
ATOM 2835 O O . MET A 1 359 ? 72.045 -36.200 -7.140 1.00 48.31 359 MET A O 1
ATOM 2839 N N . HIS A 1 360 ? 71.071 -38.217 -7.206 1.00 49.03 360 HIS A N 1
ATOM 2840 C CA . HIS A 1 360 ? 71.857 -38.701 -8.332 1.00 49.03 360 HIS A CA 1
ATOM 2841 C C . HIS A 1 360 ? 71.208 -38.184 -9.615 1.00 49.03 360 HIS A C 1
ATOM 2843 O O . HIS A 1 360 ? 70.139 -38.634 -10.023 1.00 49.03 360 HIS A O 1
ATOM 2849 N N . LEU A 1 361 ? 71.851 -37.185 -10.216 1.00 50.16 361 LEU A N 1
ATOM 2850 C CA . LEU A 1 361 ? 71.467 -36.603 -11.493 1.00 50.16 361 LEU A CA 1
ATOM 2851 C C . LEU A 1 361 ? 71.804 -37.616 -12.598 1.00 50.16 361 LEU A C 1
ATOM 2853 O O . LEU A 1 361 ? 72.957 -37.750 -13.000 1.00 50.16 361 LEU A O 1
ATOM 2857 N N . VAL A 1 362 ? 70.807 -38.374 -13.052 1.00 52.28 362 VAL A N 1
ATOM 2858 C CA . VAL A 1 362 ? 70.940 -39.226 -14.238 1.00 52.28 362 VAL A CA 1
ATOM 2859 C C . VAL A 1 362 ? 70.616 -38.360 -15.452 1.00 52.28 362 VAL A C 1
ATOM 2861 O O . VAL A 1 362 ? 69.457 -38.040 -15.707 1.00 52.28 362 VAL A O 1
ATOM 2864 N N . LEU A 1 363 ? 71.653 -37.929 -16.170 1.00 49.91 363 LEU A N 1
ATOM 2865 C CA . LEU A 1 363 ? 71.518 -37.260 -17.463 1.00 49.91 363 LEU A CA 1
ATOM 2866 C C . LEU A 1 363 ? 71.100 -38.300 -18.506 1.00 49.91 363 LEU A C 1
ATOM 2868 O O . LEU A 1 363 ? 71.899 -39.155 -18.882 1.00 49.91 363 LEU A O 1
ATOM 2872 N N . ALA A 1 364 ? 69.852 -38.231 -18.963 1.00 53.28 364 ALA A N 1
ATOM 2873 C CA . ALA A 1 364 ? 69.406 -38.959 -20.143 1.00 53.28 364 ALA A CA 1
ATOM 2874 C C . ALA A 1 364 ? 69.859 -38.198 -21.406 1.00 53.28 364 ALA A C 1
ATOM 2876 O O . ALA A 1 364 ? 69.533 -37.014 -21.540 1.00 53.28 364 ALA A O 1
ATOM 2877 N N . PRO A 1 365 ? 70.599 -38.832 -22.330 1.00 61.03 365 PRO A N 1
ATOM 2878 C CA . PRO A 1 365 ? 70.902 -38.256 -23.625 1.00 61.03 365 PRO A CA 1
ATOM 2879 C C . PRO A 1 365 ? 69.801 -38.680 -24.594 1.00 61.03 365 PRO A C 1
ATOM 2881 O O . PRO A 1 365 ? 69.771 -39.834 -24.986 1.00 61.03 365 PRO A O 1
ATOM 2884 N N . GLU A 1 366 ? 68.882 -37.784 -24.946 1.00 56.91 366 GLU A N 1
ATOM 2885 C CA . GLU A 1 366 ? 68.278 -37.718 -26.285 1.00 56.91 366 GLU A CA 1
ATOM 2886 C C . GLU A 1 366 ? 67.306 -36.532 -26.358 1.00 56.91 366 GLU A C 1
ATOM 2888 O O . GLU A 1 366 ? 66.430 -36.350 -25.515 1.00 56.91 366 GLU A O 1
ATOM 2893 N N . GLY A 1 367 ? 67.557 -35.657 -27.334 1.00 57.81 367 GLY A N 1
ATOM 2894 C CA . GLY A 1 367 ? 66.907 -34.358 -27.489 1.00 57.81 367 GLY A CA 1
ATOM 2895 C C . GLY A 1 367 ? 65.521 -34.405 -28.149 1.00 57.81 367 GLY A C 1
ATOM 2896 O O . GLY A 1 367 ? 65.077 -35.449 -28.630 1.00 57.81 367 GLY A O 1
ATOM 2897 N N . PRO A 1 368 ? 64.825 -33.254 -28.200 1.00 53.12 368 PRO A N 1
ATOM 2898 C CA . PRO A 1 368 ? 63.452 -33.169 -28.685 1.00 53.12 368 PRO A CA 1
ATOM 2899 C C . PRO A 1 368 ? 63.379 -33.213 -30.219 1.00 53.12 368 PRO A C 1
ATOM 2901 O O . PRO A 1 368 ? 63.969 -32.381 -30.908 1.00 53.12 368 PRO A O 1
ATOM 2904 N N . LYS A 1 369 ? 62.590 -34.149 -30.758 1.00 43.97 369 LYS A N 1
ATOM 2905 C CA . LYS A 1 369 ? 62.110 -34.105 -32.146 1.00 43.97 369 LYS A CA 1
ATOM 2906 C C . LYS A 1 369 ? 60.794 -33.326 -32.193 1.00 43.97 369 LYS A C 1
ATOM 2908 O O . LYS A 1 369 ? 59.784 -33.784 -31.669 1.00 43.97 369 LYS A O 1
ATOM 2913 N N . LEU A 1 370 ? 60.830 -32.154 -32.823 1.00 49.09 370 LEU A N 1
ATOM 2914 C CA . LEU A 1 370 ? 59.651 -31.435 -33.308 1.00 49.09 370 LEU A CA 1
ATOM 2915 C C . LEU A 1 370 ? 59.125 -32.166 -34.550 1.00 49.09 370 LEU A C 1
ATOM 2917 O O . LEU A 1 370 ? 59.848 -32.300 -35.536 1.00 49.09 370 LEU A O 1
ATOM 2921 N N . VAL A 1 371 ? 57.888 -32.649 -34.483 1.00 49.59 371 VAL A N 1
ATOM 2922 C CA . VAL A 1 371 ? 57.141 -33.172 -35.633 1.00 49.59 371 VAL A CA 1
ATOM 2923 C C . VAL A 1 371 ? 56.125 -32.097 -36.020 1.00 49.59 371 VAL A C 1
ATOM 2925 O O . VAL A 1 371 ? 55.388 -31.630 -35.152 1.00 49.59 371 VAL A O 1
ATOM 2928 N N . TYR A 1 372 ? 56.184 -31.671 -37.285 1.00 46.12 372 TYR A N 1
ATOM 2929 C CA . TYR A 1 372 ? 55.265 -30.724 -37.927 1.00 46.12 372 TYR A CA 1
ATOM 2930 C C . TYR A 1 372 ? 53.917 -31.367 -38.244 1.00 46.12 372 TYR A C 1
ATOM 2932 O O . TYR A 1 372 ? 53.924 -32.571 -38.597 1.00 46.12 372 TYR A O 1
#

InterPro domains:
  IPR011992 EF-hand domain pair [SSF47473] (91-211)
  IPR018247 EF-Hand 1, calcium-binding site [PS00018] (181-193)